Protein AF-A0A812UK65-F1 (afdb_monomer)

Nearest PDB structures (foldseek):
  3tka-assembly1_A-2  TM=6.712E-01  e=4.725E-10  Escherichia coli K-12
  1wg8-assembly2_B  TM=6.756E-01  e=3.294E-09  Thermus thermophilus
  1n2x-assembly1_A  TM=6.432E-01  e=4.757E-08  Thermotoga maritima
  8qrl-assembly1_8  TM=6.376E-01  e=5.371E-08  Homo sapiens
  6sgb-assembly1_FF  TM=6.045E-01  e=8.270E-06  Trypanosoma brucei brucei

Structure (mmCIF, N/CA/C/O backbone):
data_AF-A0A812UK65-F1
#
_entry.id   AF-A0A812UK65-F1
#
loop_
_atom_site.group_PDB
_atom_site.id
_atom_site.type_symbol
_atom_site.label_atom_id
_atom_site.label_alt_id
_atom_site.label_comp_id
_atom_site.label_asym_id
_atom_site.label_entity_id
_atom_site.label_seq_id
_atom_site.pdbx_PDB_ins_code
_atom_site.Cartn_x
_atom_site.Cartn_y
_atom_site.Cartn_z
_atom_site.occupancy
_atom_site.B_iso_or_equiv
_atom_site.auth_seq_id
_atom_site.auth_comp_id
_atom_site.auth_asym_id
_atom_site.auth_atom_id
_atom_site.pdbx_PDB_model_num
ATOM 1 N N . MET A 1 1 ? -9.633 -8.438 -0.897 1.00 30.06 1 MET A N 1
ATOM 2 C CA . MET A 1 1 ? -10.102 -9.292 -2.009 1.00 30.06 1 MET A CA 1
ATOM 3 C C . MET A 1 1 ? -9.416 -8.839 -3.289 1.00 30.06 1 MET A C 1
ATOM 5 O O . MET A 1 1 ? -9.209 -7.635 -3.353 1.00 30.06 1 MET A O 1
ATOM 9 N N . LEU A 1 2 ? -9.026 -9.716 -4.243 1.00 34.06 2 LEU A N 1
ATOM 10 C CA . LEU A 1 2 ? -8.346 -9.249 -5.462 1.00 34.06 2 LEU A CA 1
ATOM 11 C C . LEU A 1 2 ? -8.874 -9.659 -6.841 1.00 34.06 2 LEU A C 1
ATOM 13 O O . LEU A 1 2 ? -9.734 -10.506 -6.981 1.00 34.06 2 LEU A O 1
ATOM 17 N N . ALA A 1 3 ? -8.448 -8.935 -7.867 1.00 27.70 3 ALA A N 1
ATOM 18 C CA . ALA A 1 3 ? -8.843 -9.041 -9.273 1.00 27.70 3 ALA A CA 1
ATOM 19 C C . ALA A 1 3 ? -7.680 -8.554 -10.164 1.00 27.70 3 ALA A C 1
ATOM 21 O O . ALA A 1 3 ? -6.783 -7.940 -9.623 1.00 27.70 3 ALA A O 1
ATOM 22 N N . ARG A 1 4 ? -7.599 -8.877 -11.460 1.00 34.94 4 ARG A N 1
ATOM 23 C CA . ARG A 1 4 ? -6.575 -8.516 -12.465 1.00 34.94 4 ARG A CA 1
ATOM 24 C C . ARG A 1 4 ? -7.358 -7.835 -13.669 1.00 34.94 4 ARG A C 1
ATOM 26 O O . ARG A 1 4 ? -8.518 -8.197 -13.780 1.00 34.94 4 ARG A O 1
ATOM 33 N N . VAL A 1 5 ? -6.859 -6.790 -14.412 1.00 30.42 5 VAL A N 1
ATOM 34 C CA . VAL A 1 5 ? -7.228 -5.956 -15.633 1.00 30.42 5 VAL A CA 1
ATOM 35 C C . VAL A 1 5 ? -6.196 -4.963 -16.282 1.00 30.42 5 VAL A C 1
ATOM 37 O O . VAL A 1 5 ? -6.124 -3.776 -15.988 1.00 30.42 5 VAL A O 1
ATOM 40 N N . LEU A 1 6 ? -5.477 -5.385 -17.320 1.00 36.38 6 LEU A N 1
ATOM 41 C CA . LEU A 1 6 ? -4.486 -4.604 -18.101 1.00 36.38 6 LEU A CA 1
ATOM 42 C C . LEU A 1 6 ? -4.989 -3.413 -18.948 1.00 36.38 6 LEU A C 1
ATOM 44 O O . LEU A 1 6 ? -5.933 -3.569 -19.702 1.00 36.38 6 LEU A O 1
ATOM 48 N N . ILE A 1 7 ? -4.250 -2.301 -19.015 1.00 31.84 7 ILE A N 1
ATOM 49 C CA . ILE A 1 7 ? -4.540 -1.159 -19.918 1.00 31.84 7 ILE A CA 1
ATOM 50 C C . ILE A 1 7 ? -3.524 -1.119 -21.082 1.00 31.84 7 ILE A C 1
ATOM 52 O O . ILE A 1 7 ? -2.361 -1.462 -20.851 1.00 31.84 7 ILE A O 1
ATOM 56 N N . PRO A 1 8 ? -3.912 -0.729 -22.317 1.00 31.66 8 PRO A N 1
ATOM 57 C CA . PRO A 1 8 ? -3.014 -0.711 -23.473 1.00 31.66 8 PRO A CA 1
ATOM 58 C C . PRO A 1 8 ? -1.996 0.434 -23.406 1.00 31.66 8 PRO A C 1
ATOM 60 O O . PRO A 1 8 ? -2.326 1.539 -22.983 1.00 31.66 8 PRO A O 1
ATOM 63 N N . ALA A 1 9 ? -0.788 0.194 -23.919 1.00 31.88 9 ALA A N 1
ATOM 64 C CA . ALA A 1 9 ? 0.046 1.255 -24.471 1.00 31.88 9 ALA A CA 1
ATOM 65 C C . ALA A 1 9 ? -0.297 1.366 -25.962 1.00 31.88 9 ALA A C 1
ATOM 67 O O . ALA A 1 9 ? -0.008 0.455 -26.737 1.00 31.88 9 ALA A O 1
ATOM 68 N N . GLU A 1 10 ? -0.974 2.441 -26.361 1.00 34.16 10 GLU A N 1
ATOM 69 C CA . GLU A 1 10 ? -1.121 2.757 -27.778 1.00 34.16 10 GLU A CA 1
ATOM 70 C C . GLU A 1 10 ? 0.191 3.351 -28.305 1.00 34.16 10 GLU A C 1
ATOM 72 O O . GLU A 1 10 ? 0.796 4.229 -27.691 1.00 34.16 10 GLU A O 1
ATOM 77 N N . SER A 1 11 ? 0.583 2.859 -29.480 1.00 31.50 11 SER A N 1
ATOM 78 C CA . SER A 1 11 ? 1.799 3.133 -30.251 1.00 31.50 11 SER A CA 1
ATOM 79 C C . SER A 1 11 ? 3.044 2.315 -29.870 1.00 31.50 11 SER A C 1
ATOM 81 O O . SER A 1 11 ? 3.512 2.288 -28.738 1.00 31.50 11 SER A O 1
ATOM 83 N N . SER A 1 12 ? 3.624 1.704 -30.904 1.00 31.42 12 SER A N 1
ATOM 84 C CA . SER A 1 12 ? 4.853 0.904 -30.949 1.00 31.42 12 SER A CA 1
ATOM 85 C C . SER A 1 12 ? 4.703 -0.612 -30.752 1.00 31.42 12 SER A C 1
ATOM 87 O O . SER A 1 12 ? 3.858 -1.131 -30.036 1.00 31.42 12 SER A O 1
ATOM 89 N N . SER A 1 13 ? 5.538 -1.313 -31.509 1.00 32.59 13 SER A N 1
ATOM 90 C CA . SER A 1 13 ? 5.598 -2.721 -31.921 1.00 32.59 13 SER A CA 1
ATOM 91 C C . SER A 1 13 ? 5.747 -3.791 -30.822 1.00 32.59 13 SER A C 1
ATOM 93 O O . SER A 1 13 ? 6.372 -4.825 -31.057 1.00 32.59 13 SER A O 1
ATOM 95 N N . TRP A 1 14 ? 5.210 -3.567 -29.626 1.00 34.50 14 TRP A N 1
ATOM 96 C CA . TRP A 1 14 ? 5.459 -4.387 -28.439 1.00 34.50 14 TRP A CA 1
ATOM 97 C C . TRP A 1 14 ? 4.202 -5.197 -28.067 1.00 34.50 14 TRP A C 1
ATOM 99 O O . TRP A 1 14 ? 3.086 -4.686 -28.067 1.00 34.50 14 TRP A O 1
ATOM 109 N N . GLY A 1 15 ? 4.376 -6.509 -27.867 1.00 37.50 15 GLY A N 1
ATOM 110 C CA . GLY A 1 15 ? 3.310 -7.522 -27.862 1.00 37.50 15 GLY A CA 1
ATOM 111 C C . GLY A 1 15 ? 2.288 -7.466 -26.704 1.00 37.50 15 GLY A C 1
ATOM 112 O O . GLY A 1 15 ? 2.379 -6.635 -25.808 1.00 37.50 15 GLY A O 1
ATOM 113 N N . PRO A 1 16 ? 1.294 -8.383 -26.693 1.00 37.94 16 PRO A N 1
ATOM 114 C CA . PRO A 1 16 ? 0.119 -8.303 -25.821 1.00 37.94 16 PRO A CA 1
ATOM 115 C C . PRO A 1 16 ? 0.460 -8.468 -24.336 1.00 37.94 16 PRO A C 1
ATOM 117 O O . PRO A 1 16 ? 1.075 -9.461 -23.946 1.00 37.94 16 PRO A O 1
ATOM 120 N N . CYS A 1 17 ? 0.002 -7.508 -23.534 1.00 40.22 17 CYS A N 1
ATOM 121 C CA . CYS A 1 17 ? 0.015 -7.462 -22.070 1.00 40.22 17 CYS A CA 1
ATOM 122 C C . CYS A 1 17 ? -0.762 -8.656 -21.447 1.00 40.22 17 CYS A C 1
ATOM 124 O O . CYS A 1 17 ? -1.731 -9.116 -22.054 1.00 40.22 17 CYS A O 1
ATOM 126 N N . ARG A 1 18 ? -0.361 -9.182 -20.266 1.00 43.31 18 ARG A N 1
ATOM 127 C CA . ARG A 1 18 ? -0.920 -10.444 -19.697 1.00 43.31 18 ARG A CA 1
ATOM 128 C C . ARG A 1 18 ? -1.447 -10.451 -18.232 1.00 43.31 18 ARG A C 1
ATOM 130 O O . ARG A 1 18 ? -2.176 -11.385 -17.922 1.00 43.31 18 ARG A O 1
ATOM 137 N N . TYR A 1 19 ? -1.184 -9.472 -17.336 1.00 42.25 19 TYR A N 1
ATOM 138 C CA . TYR A 1 19 ? -1.593 -9.587 -15.907 1.00 42.25 19 TYR A CA 1
ATOM 139 C C . TYR A 1 19 ? -1.973 -8.277 -15.155 1.00 42.25 19 TYR A C 1
ATOM 141 O O . TYR A 1 19 ? -1.749 -7.166 -15.603 1.00 42.25 19 TYR A O 1
ATOM 149 N N . LEU A 1 20 ? -2.585 -8.396 -13.969 1.00 41.72 20 LEU A N 1
ATOM 150 C CA . LEU A 1 20 ? -2.926 -7.319 -12.996 1.00 41.72 20 LEU A CA 1
ATOM 151 C C . LEU A 1 20 ? -3.107 -7.904 -11.582 1.00 41.72 20 LEU A C 1
ATOM 153 O O . LEU A 1 20 ? -2.928 -9.092 -11.361 1.00 41.72 20 LEU A O 1
ATOM 157 N N . GLY A 1 21 ? -3.457 -7.082 -10.615 1.00 39.94 21 GLY A N 1
ATOM 158 C CA . GLY A 1 21 ? -3.766 -7.365 -9.224 1.00 39.94 21 GLY A CA 1
ATOM 159 C C . GLY A 1 21 ? -4.570 -6.182 -8.650 1.00 39.94 21 GLY A C 1
ATOM 160 O O . GLY A 1 21 ? -4.489 -5.044 -9.096 1.00 39.94 21 GLY A O 1
ATOM 161 N N . TYR A 1 22 ? -5.461 -6.424 -7.706 1.00 39.53 22 TYR A N 1
ATOM 162 C CA . TYR A 1 22 ? -6.426 -5.407 -7.278 1.00 39.53 22 TYR A CA 1
ATOM 163 C C . TYR A 1 22 ? -6.785 -5.670 -5.835 1.00 39.53 22 TYR A C 1
ATOM 165 O O . TYR A 1 22 ? -7.580 -6.528 -5.582 1.00 39.53 22 TYR A O 1
ATOM 173 N N . GLY A 1 23 ? -6.219 -5.030 -4.840 1.00 39.62 23 GLY A N 1
ATOM 174 C CA . GLY A 1 23 ? -6.644 -5.150 -3.448 1.00 39.62 23 GLY A CA 1
ATOM 175 C C . GLY A 1 23 ? -7.800 -4.210 -3.217 1.00 39.62 23 GLY A C 1
ATOM 176 O O . GLY A 1 23 ? -7.566 -3.031 -3.052 1.00 39.62 23 GLY A O 1
ATOM 177 N N . GLY A 1 24 ? -9.038 -4.693 -3.231 1.00 47.34 24 GLY A N 1
ATOM 178 C CA . GLY A 1 24 ? -10.202 -3.854 -2.951 1.00 47.34 24 GLY A CA 1
ATOM 179 C C . GLY A 1 24 ? -11.491 -4.654 -2.798 1.00 47.34 24 GLY A C 1
ATOM 180 O O . GLY A 1 24 ? -11.456 -5.864 -2.569 1.00 47.34 24 GLY A O 1
ATOM 181 N N . SER A 1 25 ? -12.643 -3.982 -2.889 1.00 52.38 25 SER A N 1
ATOM 182 C CA . SER A 1 25 ? -13.961 -4.619 -2.756 1.00 52.38 25 SER A CA 1
ATOM 183 C C . SER A 1 25 ? -14.406 -5.319 -4.058 1.00 52.38 25 SER A C 1
ATOM 185 O O . SER A 1 25 ? -14.011 -4.890 -5.146 1.00 52.38 25 SER A O 1
ATOM 187 N N . PRO A 1 26 ? -15.267 -6.356 -3.989 1.00 55.03 26 PRO A N 1
ATOM 188 C CA . PRO A 1 26 ? -15.684 -7.152 -5.155 1.00 55.03 26 PRO A CA 1
ATOM 189 C C . PRO A 1 26 ? -16.314 -6.330 -6.270 1.00 55.03 26 PRO A C 1
ATOM 191 O O . PRO A 1 26 ? -16.022 -6.519 -7.447 1.00 55.03 26 PRO A O 1
ATOM 194 N N . GLY A 1 27 ? -17.207 -5.414 -5.890 1.00 56.88 27 GLY A N 1
ATOM 195 C CA . GLY A 1 27 ? -17.940 -4.588 -6.844 1.00 56.88 27 GLY A CA 1
ATOM 196 C C . GLY A 1 27 ? -17.011 -3.650 -7.605 1.00 56.88 27 GLY A C 1
ATOM 197 O O . GLY A 1 27 ? -17.201 -3.433 -8.797 1.00 56.88 27 GLY A O 1
ATOM 198 N N . ARG A 1 28 ? -15.961 -3.152 -6.941 1.00 58.34 28 ARG A N 1
ATOM 199 C CA . ARG A 1 28 ? -14.944 -2.316 -7.583 1.00 58.34 28 ARG A CA 1
ATOM 200 C C . ARG A 1 28 ? -14.023 -3.144 -8.473 1.00 58.34 28 ARG A C 1
ATOM 202 O O . ARG A 1 28 ? -13.820 -2.758 -9.616 1.00 58.34 28 ARG A O 1
ATOM 209 N N . ALA A 1 29 ? -13.561 -4.302 -8.000 1.00 57.91 29 ALA A N 1
ATOM 210 C CA . ALA A 1 29 ? -12.839 -5.284 -8.812 1.00 57.91 29 ALA A CA 1
ATOM 211 C C . ALA A 1 29 ? -13.577 -5.592 -10.124 1.00 57.91 29 ALA A C 1
ATOM 213 O O . ALA A 1 29 ? -12.992 -5.517 -11.200 1.00 57.91 29 ALA A O 1
ATOM 214 N N . LEU A 1 30 ? -14.875 -5.891 -10.031 1.00 60.28 30 LEU A N 1
ATOM 215 C CA . LEU A 1 30 ? -15.737 -6.198 -11.169 1.00 60.28 30 LEU A CA 1
ATOM 216 C C . LEU A 1 30 ? -15.928 -4.993 -12.102 1.00 60.28 30 LEU A C 1
ATOM 218 O O . LEU A 1 30 ? -15.894 -5.152 -13.319 1.00 60.28 30 LEU A O 1
ATOM 222 N N . ALA A 1 31 ? -16.128 -3.793 -11.553 1.00 61.59 31 ALA A N 1
ATOM 223 C CA . ALA A 1 31 ? -16.292 -2.578 -12.348 1.00 61.59 31 ALA A CA 1
ATOM 224 C C . ALA A 1 31 ? -15.020 -2.248 -13.141 1.00 61.59 31 ALA A C 1
ATOM 226 O O . ALA A 1 31 ? -15.094 -2.021 -14.347 1.00 61.59 31 ALA A O 1
ATOM 227 N N . VAL A 1 32 ? -13.853 -2.301 -12.490 1.00 59.62 32 VAL A N 1
ATOM 228 C CA . VAL A 1 32 ? -12.559 -2.110 -13.160 1.00 59.62 32 VAL A CA 1
ATOM 229 C C . VAL A 1 32 ? -12.345 -3.217 -14.196 1.00 59.62 32 VAL A C 1
ATOM 231 O O . VAL A 1 32 ? -11.938 -2.917 -15.317 1.00 59.62 32 VAL A O 1
ATOM 234 N N . ALA A 1 33 ? -12.698 -4.472 -13.871 1.00 60.78 33 ALA A N 1
ATOM 235 C CA . ALA A 1 33 ? -12.605 -5.605 -14.795 1.00 60.78 33 ALA A CA 1
ATOM 236 C C . ALA A 1 33 ? -13.380 -5.369 -16.094 1.00 60.78 33 ALA A C 1
ATOM 238 O O . ALA A 1 33 ? -12.840 -5.528 -17.184 1.00 60.78 33 ALA A O 1
ATOM 239 N N . LYS A 1 34 ? -14.626 -4.911 -15.983 1.00 63.41 34 LYS A N 1
ATOM 240 C CA . LYS A 1 34 ? -15.473 -4.606 -17.140 1.00 63.41 34 LYS A CA 1
ATOM 241 C C . LYS A 1 34 ? -14.928 -3.459 -17.986 1.00 63.41 34 LYS A C 1
ATOM 243 O O . LYS A 1 34 ? -14.859 -3.590 -19.203 1.00 63.41 34 LYS A O 1
ATOM 248 N N . VAL A 1 35 ? -14.529 -2.353 -17.355 1.00 62.34 35 VAL A N 1
ATOM 249 C CA . VAL A 1 35 ? -14.015 -1.169 -18.072 1.00 62.34 35 VAL A CA 1
ATOM 250 C C . VAL A 1 35 ? -12.773 -1.517 -18.877 1.00 62.34 35 VAL A C 1
ATOM 252 O O . VAL A 1 35 ? -12.589 -1.038 -19.992 1.00 62.34 35 VAL A O 1
ATOM 255 N N . VAL A 1 36 ? -11.913 -2.351 -18.312 1.00 59.06 36 VAL A N 1
ATOM 256 C CA . VAL A 1 36 ? -10.657 -2.677 -18.959 1.00 59.06 36 VAL A CA 1
ATOM 257 C C . VAL A 1 36 ? -10.804 -3.807 -19.987 1.00 59.06 36 VAL A C 1
ATOM 259 O O . VAL A 1 36 ? -10.186 -3.709 -21.043 1.00 59.06 36 VAL A O 1
ATOM 262 N N . LEU A 1 37 ? -11.658 -4.816 -19.767 1.00 59.38 37 LEU A N 1
ATOM 263 C CA . LEU A 1 37 ? -11.994 -5.806 -20.807 1.00 59.38 37 LEU A CA 1
ATOM 264 C C . LEU A 1 37 ? -12.462 -5.142 -22.105 1.00 59.38 37 LEU A C 1
ATOM 266 O O . LEU A 1 37 ? -12.013 -5.520 -23.181 1.00 59.38 37 LEU A O 1
ATOM 270 N N . GLN A 1 38 ? -13.271 -4.084 -22.002 1.00 63.84 38 GLN A N 1
ATOM 271 C CA . GLN A 1 38 ? -13.743 -3.310 -23.158 1.00 63.84 38 GLN A CA 1
ATOM 272 C C . GLN A 1 38 ? -12.622 -2.641 -23.965 1.00 63.84 38 GLN A C 1
ATOM 274 O O . GLN A 1 38 ? -12.832 -2.282 -25.122 1.00 63.84 38 GLN A O 1
ATOM 279 N N . ARG A 1 39 ? -11.452 -2.431 -23.357 1.00 58.03 39 ARG A N 1
ATOM 280 C CA . ARG A 1 39 ? -10.307 -1.735 -23.961 1.00 58.03 39 ARG A CA 1
ATOM 281 C C . ARG A 1 39 ? -9.151 -2.674 -24.291 1.00 58.03 39 ARG A C 1
ATOM 283 O O . ARG A 1 39 ? -8.166 -2.240 -24.883 1.00 58.03 39 ARG A O 1
ATOM 290 N N . LEU A 1 40 ? -9.248 -3.945 -23.908 1.00 52.69 40 LEU A N 1
ATOM 291 C CA . LEU A 1 40 ? -8.210 -4.931 -24.158 1.00 52.69 40 LEU A CA 1
ATOM 292 C C . LEU A 1 40 ? -8.258 -5.404 -25.619 1.00 52.69 40 LEU A C 1
ATOM 294 O O . LEU A 1 40 ? -9.333 -5.724 -26.132 1.00 52.69 40 LEU A O 1
ATOM 298 N N . PRO A 1 41 ? -7.104 -5.526 -26.305 1.00 56.66 41 PRO A N 1
ATOM 299 C CA . PRO A 1 41 ? -7.049 -6.230 -27.579 1.00 56.66 41 PRO A CA 1
ATOM 300 C C . PRO A 1 41 ? -7.611 -7.644 -27.411 1.00 56.66 41 PRO A C 1
ATOM 302 O O . PRO A 1 41 ? -7.347 -8.285 -26.397 1.00 56.66 41 PRO A O 1
ATOM 305 N N . LYS A 1 42 ? -8.316 -8.179 -28.414 1.00 59.66 42 LYS A N 1
ATOM 306 C CA . LYS A 1 42 ? -8.958 -9.513 -28.342 1.00 59.66 42 LYS A CA 1
ATOM 307 C C . LYS A 1 42 ? -8.005 -10.666 -27.980 1.00 59.66 42 LYS A C 1
ATOM 309 O O . LYS A 1 42 ? -8.442 -11.691 -27.475 1.00 59.66 42 LYS A O 1
ATOM 314 N N . ALA A 1 43 ? -6.710 -10.507 -28.256 1.00 52.78 43 ALA A N 1
ATOM 315 C CA . ALA A 1 43 ? -5.669 -11.487 -27.939 1.00 52.78 43 ALA A CA 1
ATOM 316 C C . ALA A 1 43 ? -5.094 -11.348 -26.516 1.00 52.78 43 ALA A C 1
ATOM 318 O O . ALA A 1 43 ? -4.282 -12.173 -26.097 1.00 52.78 43 ALA A O 1
ATOM 319 N N . ALA A 1 44 ? -5.460 -10.293 -25.788 1.00 53.44 44 ALA A N 1
ATOM 320 C CA . ALA A 1 44 ? -5.007 -10.076 -24.428 1.00 53.44 44 ALA A CA 1
ATOM 321 C C . ALA A 1 44 ? -5.829 -10.922 -23.455 1.00 53.44 44 ALA A C 1
ATOM 323 O O . ALA A 1 44 ? -7.045 -11.075 -23.605 1.00 53.44 44 ALA A O 1
ATOM 324 N N . LEU A 1 45 ? -5.130 -11.458 -22.459 1.00 51.84 45 LEU A N 1
ATOM 325 C CA . LEU A 1 45 ? -5.729 -12.190 -21.361 1.00 51.84 45 LEU A CA 1
ATOM 326 C C . LEU A 1 45 ? -5.716 -11.329 -20.119 1.00 51.84 45 LEU A C 1
ATOM 328 O O . LEU A 1 45 ? -4.745 -10.661 -19.771 1.00 51.84 45 LEU A O 1
ATOM 332 N N . LEU A 1 46 ? -6.841 -11.411 -19.457 1.00 56.50 46 LEU A N 1
ATOM 333 C CA . LEU A 1 46 ? -7.128 -10.865 -18.182 1.00 56.50 46 LEU A CA 1
ATOM 334 C C . LEU A 1 46 ? -7.186 -11.996 -17.170 1.00 56.50 46 LEU A C 1
ATOM 336 O O . LEU A 1 46 ? -7.832 -12.994 -17.426 1.00 56.50 46 LEU A O 1
ATOM 340 N N . GLU A 1 47 ? -6.611 -11.850 -15.989 1.00 54.28 47 GLU A N 1
ATOM 341 C CA . GLU A 1 47 ? -6.855 -12.803 -14.902 1.00 54.28 47 GLU A CA 1
ATOM 342 C C . GLU A 1 47 ? -7.512 -12.082 -13.703 1.00 54.28 47 GLU A C 1
ATOM 344 O O . GLU A 1 47 ? -7.664 -10.886 -13.780 1.00 54.28 47 GLU A O 1
ATOM 349 N N . VAL A 1 48 ? -8.021 -12.690 -12.628 1.00 54.97 48 VAL A N 1
ATOM 350 C CA . VAL A 1 48 ? -8.629 -11.972 -11.476 1.00 54.97 48 VAL A CA 1
ATOM 351 C C . VAL A 1 48 ? -8.430 -12.766 -10.180 1.00 54.97 48 VAL A C 1
ATOM 353 O O . VAL A 1 48 ? -8.998 -13.833 -10.016 1.00 54.97 48 VAL A O 1
ATOM 356 N N . HIS A 1 49 ? -7.654 -12.249 -9.215 1.00 53.88 49 HIS A N 1
ATOM 357 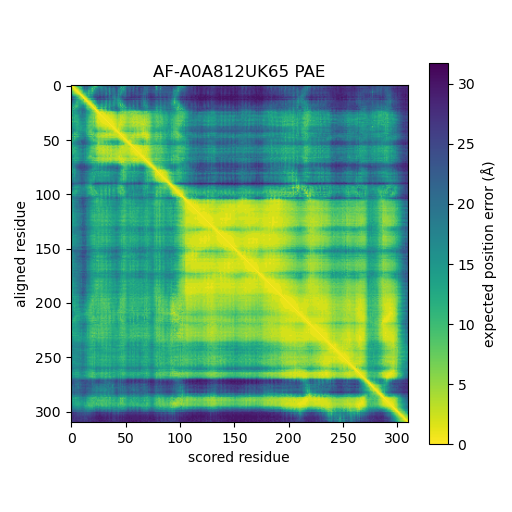C CA . HIS A 1 49 ? -7.239 -12.983 -7.996 1.00 53.88 49 HIS A CA 1
ATOM 358 C C . HIS A 1 49 ? -8.133 -12.780 -6.759 1.00 53.88 49 HIS A C 1
ATOM 360 O O . HIS A 1 49 ? -7.738 -12.100 -5.816 1.00 53.88 49 HIS A O 1
ATOM 366 N N . CYS A 1 50 ? -9.340 -13.349 -6.707 1.00 52.44 50 CYS A N 1
ATOM 367 C CA . CYS A 1 50 ? -10.290 -13.078 -5.606 1.00 52.44 50 CYS A CA 1
ATOM 368 C C . CYS A 1 50 ? -10.310 -14.155 -4.499 1.00 52.44 50 CYS A C 1
ATOM 370 O O . CYS A 1 50 ? -10.082 -15.329 -4.783 1.00 52.44 50 CYS A O 1
ATOM 372 N N . PRO A 1 51 ? -10.615 -13.807 -3.226 1.00 51.25 51 PRO A N 1
ATOM 373 C CA . PRO A 1 51 ? -10.852 -14.791 -2.177 1.00 51.25 51 PRO A CA 1
ATOM 374 C C . PRO A 1 51 ? -12.063 -15.666 -2.504 1.00 51.25 51 PRO A C 1
ATOM 376 O O . PRO A 1 51 ? -13.088 -15.178 -2.981 1.00 51.25 51 PRO A O 1
ATOM 379 N N . ALA A 1 52 ? -11.969 -16.946 -2.142 1.00 52.44 52 ALA A N 1
ATOM 380 C CA . ALA A 1 52 ? -12.945 -17.979 -2.482 1.00 52.44 52 ALA A CA 1
ATOM 381 C C . ALA A 1 52 ? -14.406 -17.639 -2.157 1.00 52.44 52 ALA A C 1
ATOM 383 O O . ALA A 1 52 ? -15.310 -17.908 -2.944 1.00 52.44 52 ALA A O 1
ATOM 384 N N . ARG A 1 53 ? -14.636 -17.010 -1.000 1.00 52.28 53 ARG A N 1
ATOM 385 C CA . ARG A 1 53 ? -15.980 -16.723 -0.475 1.00 52.28 53 ARG A CA 1
ATOM 386 C C . ARG A 1 53 ? -16.740 -15.655 -1.266 1.00 52.28 53 ARG A C 1
ATOM 388 O O . ARG A 1 53 ? -17.941 -15.512 -1.078 1.00 52.28 53 ARG A O 1
ATOM 395 N N . GLU A 1 54 ? -16.054 -14.917 -2.132 1.00 56.03 54 GLU A N 1
ATOM 396 C CA . GLU A 1 54 ? -16.578 -13.707 -2.774 1.00 56.03 54 GLU A CA 1
ATOM 397 C C . GLU A 1 54 ? -16.450 -13.773 -4.314 1.00 56.03 54 GLU A C 1
ATOM 399 O O . GLU A 1 54 ? -16.721 -12.802 -5.017 1.00 56.03 54 GLU A O 1
ATOM 404 N N . ALA A 1 55 ? -16.069 -14.939 -4.855 1.00 61.75 55 ALA A N 1
ATOM 405 C CA . ALA A 1 55 ? -15.753 -15.154 -6.268 1.00 61.75 55 ALA A CA 1
ATOM 406 C C . ALA A 1 55 ? -16.972 -15.281 -7.198 1.00 61.75 55 ALA A C 1
ATOM 408 O O . ALA A 1 55 ? -16.806 -15.219 -8.410 1.00 61.75 55 ALA A O 1
ATOM 409 N N . SER A 1 56 ? -18.192 -15.444 -6.681 1.00 71.50 56 SER A N 1
ATOM 410 C CA . SER A 1 56 ? -19.362 -15.828 -7.491 1.00 71.50 56 SER A CA 1
ATOM 411 C C . SER A 1 56 ? -19.726 -14.817 -8.586 1.00 71.50 56 SER A C 1
ATOM 413 O O . SER A 1 56 ? -20.053 -15.210 -9.702 1.00 71.50 56 SER A O 1
ATOM 415 N N . ALA A 1 57 ? -19.628 -13.513 -8.309 1.00 69.44 57 ALA A N 1
ATOM 416 C CA . ALA A 1 57 ? -19.881 -12.470 -9.307 1.00 69.44 57 ALA A CA 1
ATOM 417 C C . ALA A 1 57 ? -18.780 -12.404 -10.382 1.00 69.44 57 ALA A C 1
ATOM 419 O O . ALA A 1 57 ? -19.068 -12.179 -11.555 1.00 69.44 57 ALA A O 1
ATOM 420 N N . LEU A 1 58 ? -17.525 -12.638 -9.987 1.00 66.69 58 LEU A N 1
ATOM 421 C CA . LEU A 1 58 ? -16.378 -12.670 -10.896 1.00 66.69 58 LEU A CA 1
ATOM 422 C C . LEU A 1 58 ? -16.340 -13.960 -11.722 1.00 66.69 58 LEU A C 1
ATOM 424 O O . LEU A 1 58 ? -15.936 -13.919 -12.875 1.00 66.69 58 LEU A O 1
ATOM 428 N N . GLN A 1 59 ? -16.811 -15.080 -11.171 1.00 75.19 59 GLN A N 1
ATOM 429 C CA . GLN A 1 59 ? -16.969 -16.353 -11.877 1.00 75.19 59 GLN A CA 1
ATOM 430 C C . GLN A 1 59 ? -18.020 -16.257 -12.981 1.00 75.19 59 GLN A C 1
ATOM 432 O O . GLN A 1 59 ? -17.784 -16.765 -14.072 1.00 75.19 59 GLN A O 1
ATOM 437 N N . ARG A 1 60 ? -19.141 -15.561 -12.734 1.00 80.38 60 ARG A N 1
ATOM 438 C CA . ARG A 1 60 ? -20.128 -15.274 -13.788 1.00 80.38 60 ARG A CA 1
ATOM 439 C C . ARG A 1 60 ? -19.513 -14.441 -14.907 1.00 80.38 60 ARG A C 1
ATOM 441 O O . ARG A 1 60 ? -19.592 -14.840 -16.061 1.00 80.38 60 ARG A O 1
ATOM 448 N N . LEU A 1 61 ? -18.815 -13.355 -14.565 1.00 72.06 61 LEU A N 1
ATOM 449 C CA . LEU A 1 61 ? -18.137 -12.547 -15.580 1.00 72.06 61 LEU A CA 1
ATOM 450 C C . LEU A 1 61 ? -17.086 -13.366 -16.348 1.00 72.06 61 LEU A C 1
ATOM 452 O O . LEU A 1 61 ? -17.019 -13.265 -17.561 1.00 72.06 61 LEU A O 1
ATOM 456 N N . ALA A 1 62 ? -16.308 -14.216 -15.673 1.00 73.06 62 ALA A N 1
ATOM 457 C CA . ALA A 1 62 ? -15.309 -15.077 -16.315 1.00 73.06 62 ALA A CA 1
ATOM 458 C C . ALA A 1 62 ? -15.928 -16.131 -17.248 1.00 73.06 62 ALA A C 1
ATOM 460 O O . ALA A 1 62 ? -15.285 -16.561 -18.198 1.00 73.06 62 ALA A O 1
ATOM 461 N N . SER A 1 63 ? -17.173 -16.550 -16.995 1.00 79.81 63 SER A N 1
ATOM 462 C CA . SER A 1 63 ? -17.906 -17.433 -17.911 1.00 79.81 63 SER A CA 1
ATOM 463 C C . SER A 1 63 ? -18.459 -16.707 -19.142 1.00 79.81 63 SER A C 1
ATOM 465 O O . SER A 1 63 ? -18.650 -17.335 -20.179 1.00 79.81 63 SER A O 1
ATOM 467 N N . GLU A 1 64 ? -18.699 -15.399 -19.030 1.00 82.75 64 GLU A N 1
ATOM 468 C CA . GLU A 1 64 ? -19.196 -14.541 -20.113 1.00 82.75 64 GLU A CA 1
ATOM 469 C C . GLU A 1 64 ? -18.048 -13.969 -20.964 1.00 82.75 64 GLU A C 1
ATOM 471 O O . GLU A 1 64 ? -18.219 -13.719 -22.154 1.00 82.75 64 GLU A O 1
ATOM 476 N N . GLU A 1 65 ? -16.866 -13.802 -20.368 1.00 78.19 65 GLU A N 1
ATOM 477 C CA . GLU A 1 65 ? -15.720 -13.116 -20.958 1.00 78.19 65 GLU A CA 1
ATOM 478 C C . GLU A 1 65 ? -14.534 -14.085 -21.100 1.00 78.19 65 GLU A C 1
ATOM 480 O O . GLU A 1 65 ? -13.803 -14.304 -20.133 1.00 78.19 65 GLU A O 1
ATOM 485 N N . PRO A 1 66 ? -14.265 -14.648 -22.295 1.00 71.44 66 PRO A N 1
ATOM 486 C CA . PRO A 1 66 ? -13.204 -15.647 -22.490 1.00 71.44 66 PRO A CA 1
ATOM 487 C C . PRO A 1 66 ? -11.800 -15.080 -22.257 1.00 71.44 66 PRO A C 1
ATOM 489 O O . PRO A 1 66 ? -10.833 -15.819 -22.061 1.00 71.44 66 PRO A O 1
ATOM 492 N N . GLN A 1 67 ? -11.686 -13.753 -22.286 1.00 62.97 67 GLN A N 1
ATOM 493 C CA . GLN A 1 67 ? -10.459 -13.049 -21.969 1.00 62.97 67 GLN A CA 1
ATOM 494 C C . GLN A 1 67 ? -10.189 -13.036 -20.463 1.00 62.97 67 GLN A C 1
ATOM 496 O O . GLN A 1 67 ? -9.041 -12.851 -20.099 1.00 62.97 67 GLN A O 1
ATOM 501 N N . LEU A 1 68 ? -11.183 -13.264 -19.595 1.00 64.94 68 LEU A N 1
ATOM 502 C CA . LEU A 1 68 ? -11.070 -13.230 -18.137 1.00 64.94 68 LEU A CA 1
ATOM 503 C C . LEU A 1 68 ? -10.833 -14.628 -17.534 1.00 64.94 68 LEU A C 1
ATOM 505 O O . LEU A 1 68 ? -11.647 -15.535 -17.647 1.00 64.94 68 LEU A O 1
ATOM 509 N N . ARG A 1 69 ? -9.731 -14.784 -16.801 1.00 66.12 69 ARG A N 1
ATOM 510 C CA . ARG A 1 69 ? -9.332 -15.985 -16.060 1.00 66.12 69 ARG A CA 1
ATOM 511 C C . ARG A 1 69 ? -9.411 -15.760 -14.557 1.00 66.12 69 ARG A C 1
ATOM 513 O O . ARG A 1 69 ? -9.169 -14.666 -14.067 1.00 66.12 69 ARG A O 1
ATOM 520 N N . LEU A 1 70 ? -9.691 -16.811 -13.798 1.00 62.47 70 LEU A N 1
ATOM 521 C CA . LEU A 1 70 ? -9.578 -16.811 -12.338 1.00 62.47 70 LEU A CA 1
ATOM 522 C C . LEU A 1 70 ? -8.571 -17.898 -11.949 1.00 62.47 70 LEU A C 1
ATOM 524 O O . LEU A 1 70 ? -8.691 -19.009 -12.466 1.00 62.47 70 LEU A O 1
ATOM 528 N N . PRO A 1 71 ? -7.590 -17.617 -11.076 1.00 57.47 71 PRO A N 1
ATOM 529 C CA . PRO A 1 71 ? -6.646 -18.629 -10.625 1.00 57.47 71 PRO A CA 1
ATOM 530 C C . PRO A 1 71 ? -7.369 -19.724 -9.823 1.00 57.47 71 PRO A C 1
ATOM 532 O O . PRO A 1 71 ? -8.406 -19.458 -9.196 1.00 57.47 71 PRO A O 1
ATOM 535 N N . PRO A 1 72 ? -6.814 -20.947 -9.783 1.00 54.66 72 PRO A N 1
ATOM 536 C CA . PRO A 1 72 ? -7.308 -21.994 -8.901 1.00 54.66 72 PRO A CA 1
ATOM 537 C C . PRO A 1 72 ? -7.246 -21.527 -7.438 1.00 54.66 72 PRO A C 1
ATOM 539 O O . PRO A 1 72 ? -6.245 -20.990 -6.965 1.00 54.66 72 PRO A O 1
ATOM 542 N N . GLN A 1 73 ? -8.350 -21.692 -6.708 1.00 54.78 73 GLN A N 1
ATOM 543 C CA . GLN A 1 73 ? -8.470 -21.179 -5.343 1.00 54.78 73 GLN A CA 1
ATOM 544 C C . GLN A 1 73 ? -7.691 -22.052 -4.349 1.00 54.78 73 GLN A C 1
ATOM 546 O O . GLN A 1 73 ? -8.146 -23.129 -3.964 1.00 54.78 73 GLN A O 1
ATOM 551 N N . GLY A 1 74 ? -6.541 -21.562 -3.883 1.00 51.22 74 GLY A N 1
ATOM 552 C CA . GLY A 1 74 ? -5.805 -22.138 -2.755 1.00 51.22 74 GLY A CA 1
ATOM 553 C C . GLY A 1 74 ? -6.387 -21.721 -1.397 1.00 51.22 74 GLY A C 1
ATOM 554 O O . GLY A 1 74 ? -6.857 -20.594 -1.214 1.00 51.22 74 GLY A O 1
ATOM 555 N N . ARG A 1 75 ? -6.358 -22.618 -0.401 1.00 41.91 75 ARG A N 1
ATOM 556 C CA . ARG A 1 75 ? -6.770 -22.288 0.975 1.00 41.91 75 ARG A CA 1
ATOM 557 C C . ARG A 1 75 ? -5.738 -21.361 1.630 1.00 41.91 75 ARG A C 1
ATOM 559 O O . ARG A 1 75 ? -4.657 -21.799 1.994 1.00 41.91 75 ARG A O 1
ATOM 566 N N . GLY A 1 76 ? -6.118 -20.108 1.872 1.00 43.41 76 GLY A N 1
ATOM 567 C CA . GLY A 1 76 ? -5.513 -19.272 2.919 1.00 43.41 76 GLY A CA 1
ATOM 568 C C . GLY A 1 76 ? -4.212 -18.531 2.587 1.00 43.41 76 GLY A C 1
ATOM 569 O O . GLY A 1 76 ? -3.666 -17.898 3.489 1.00 43.41 76 GLY A O 1
ATOM 570 N N . SER A 1 77 ? -3.725 -18.539 1.344 1.00 44.91 77 SER A N 1
ATOM 571 C CA . SER A 1 77 ? -2.577 -17.710 0.956 1.00 44.91 77 SER A CA 1
ATOM 572 C C . SER A 1 77 ? -2.981 -16.234 0.827 1.00 44.91 77 SER A C 1
ATOM 574 O O . SER A 1 77 ? -4.064 -15.884 0.351 1.00 44.91 77 SER A O 1
ATOM 576 N N . THR A 1 78 ? -2.123 -15.330 1.302 1.00 49.84 78 THR A N 1
ATOM 577 C CA . THR A 1 78 ? -2.263 -13.895 1.020 1.00 49.84 78 THR A CA 1
ATOM 578 C C . THR A 1 78 ? -1.985 -13.651 -0.466 1.00 49.84 78 THR A C 1
ATOM 580 O O . THR A 1 78 ? -1.271 -14.421 -1.100 1.00 49.84 78 THR A O 1
ATOM 583 N N . PHE A 1 79 ? -2.521 -12.568 -1.034 1.00 50.62 79 PHE A N 1
ATOM 584 C CA . PHE A 1 79 ? -2.307 -12.176 -2.435 1.00 50.62 79 PHE A CA 1
ATOM 585 C C . PHE A 1 79 ? -0.863 -12.315 -2.919 1.00 50.62 79 PHE A C 1
ATOM 587 O O . PHE A 1 79 ? -0.605 -12.946 -3.935 1.00 50.62 79 PHE A O 1
ATOM 594 N N . LEU A 1 80 ? 0.071 -11.731 -2.167 1.00 50.41 80 LEU A N 1
ATOM 595 C CA . LEU A 1 80 ? 1.483 -11.704 -2.525 1.00 50.41 80 LEU A CA 1
ATOM 596 C C . LEU A 1 80 ? 2.117 -13.080 -2.381 1.00 50.41 80 LEU A C 1
ATOM 598 O O . LEU A 1 80 ? 2.953 -13.432 -3.196 1.00 50.41 80 LEU A O 1
ATOM 602 N N . HIS A 1 81 ? 1.650 -13.895 -1.434 1.00 50.94 81 HIS A N 1
ATOM 603 C CA . HIS A 1 81 ? 2.045 -15.294 -1.358 1.00 50.94 81 HIS A CA 1
ATOM 604 C C . HIS A 1 81 ? 1.518 -16.079 -2.563 1.00 50.94 81 HIS A C 1
ATOM 606 O O . HIS A 1 81 ? 2.276 -16.822 -3.155 1.00 50.94 81 HIS A O 1
ATOM 612 N N . SER A 1 82 ? 0.266 -15.889 -2.993 1.00 52.69 82 SER A N 1
ATOM 613 C CA . SER A 1 82 ? -0.240 -16.523 -4.218 1.00 52.69 82 SER A CA 1
ATOM 614 C C . SER A 1 82 ? 0.519 -16.052 -5.457 1.00 52.69 82 SER A C 1
ATOM 616 O O . SER A 1 82 ? 0.723 -16.844 -6.364 1.00 52.69 82 SER A O 1
ATOM 618 N N . LEU A 1 83 ? 0.952 -14.790 -5.503 1.00 51.28 83 LEU A N 1
ATOM 619 C CA . LEU A 1 83 ? 1.727 -14.230 -6.611 1.00 51.28 83 LEU A CA 1
ATOM 620 C C . LEU A 1 83 ? 3.159 -14.787 -6.632 1.00 51.28 83 LEU A C 1
ATOM 622 O O . LEU A 1 83 ? 3.630 -15.162 -7.696 1.00 51.28 83 LEU A O 1
ATOM 626 N N . VAL A 1 84 ? 3.799 -14.933 -5.466 1.00 50.50 84 VAL A N 1
ATOM 627 C CA . VAL A 1 84 ? 5.096 -15.612 -5.291 1.00 50.50 84 VAL A CA 1
ATOM 628 C C . VAL A 1 84 ? 4.993 -17.088 -5.665 1.00 50.50 84 VAL A C 1
ATOM 630 O O . VAL A 1 84 ? 5.781 -17.563 -6.470 1.00 50.50 84 VAL A O 1
ATOM 633 N N . THR A 1 85 ? 4.002 -17.803 -5.131 1.00 50.75 85 THR A N 1
ATOM 634 C CA . THR A 1 85 ? 3.824 -19.239 -5.371 1.00 50.75 85 THR A CA 1
ATOM 635 C C . THR A 1 85 ? 3.422 -19.518 -6.817 1.00 50.75 85 THR A C 1
ATOM 637 O O . THR A 1 85 ? 3.998 -20.404 -7.421 1.00 50.75 85 THR A O 1
ATOM 640 N N . SER A 1 86 ? 2.533 -18.721 -7.425 1.00 49.47 86 SER A N 1
ATOM 641 C CA . SER A 1 86 ? 2.173 -18.899 -8.846 1.00 49.47 86 SER A CA 1
ATOM 642 C C . SER A 1 86 ? 3.325 -18.514 -9.771 1.00 49.47 86 SER A C 1
ATOM 644 O O . SER A 1 86 ? 3.542 -19.190 -10.763 1.00 49.47 86 SER A O 1
ATOM 646 N N . ALA A 1 87 ? 4.100 -17.469 -9.453 1.00 48.62 87 ALA A N 1
ATOM 647 C CA . ALA A 1 87 ? 5.299 -17.135 -10.226 1.00 48.62 87 ALA A CA 1
ATOM 648 C C . ALA A 1 87 ? 6.370 -18.236 -10.133 1.00 48.62 87 ALA A C 1
ATOM 650 O O . ALA A 1 87 ? 7.075 -18.480 -11.106 1.00 48.62 87 ALA A O 1
ATOM 651 N N . GLN A 1 88 ? 6.459 -18.921 -8.988 1.00 49.59 88 GLN A N 1
ATOM 652 C CA . GLN A 1 88 ? 7.345 -20.069 -8.778 1.00 49.59 88 GLN A CA 1
ATOM 653 C C . GLN A 1 88 ? 6.813 -21.369 -9.411 1.00 49.59 88 GLN A C 1
ATOM 655 O O . GLN A 1 88 ? 7.603 -22.169 -9.909 1.00 49.59 88 GLN A O 1
ATOM 660 N N . GLU A 1 89 ? 5.500 -21.599 -9.429 1.00 51.81 89 GLU A N 1
ATOM 661 C CA . GLU A 1 89 ? 4.880 -22.823 -9.962 1.00 51.81 89 GLU A CA 1
ATOM 662 C C . GLU A 1 89 ? 4.623 -22.753 -11.480 1.00 51.81 89 GLU A C 1
ATOM 664 O O . GLU A 1 89 ? 4.827 -23.743 -12.178 1.00 51.81 89 GLU A O 1
ATOM 669 N N . GLU A 1 90 ? 4.259 -21.588 -12.027 1.00 48.25 90 GLU A N 1
ATOM 670 C CA . GLU A 1 90 ? 4.046 -21.354 -13.470 1.00 48.25 90 GLU A CA 1
ATOM 671 C C . GLU A 1 90 ? 5.315 -20.861 -14.193 1.00 48.25 90 GLU A C 1
ATOM 673 O O . GLU A 1 90 ? 5.231 -20.223 -15.245 1.00 48.25 90 GLU A O 1
ATOM 678 N N . SER A 1 91 ? 6.493 -21.165 -13.636 1.00 41.34 91 SER A N 1
ATOM 679 C CA . SER A 1 91 ? 7.838 -20.786 -14.094 1.00 41.34 91 SER A CA 1
ATOM 680 C C . SER A 1 91 ? 8.150 -21.146 -15.556 1.00 41.34 91 SER A C 1
ATOM 682 O O . SER A 1 91 ? 8.986 -22.010 -15.784 1.00 41.34 91 SER A O 1
ATOM 684 N N . GLN A 1 92 ? 7.544 -20.488 -16.551 1.00 48.41 92 GLN A N 1
ATOM 685 C CA . GLN A 1 92 ? 8.055 -20.405 -17.931 1.00 48.41 92 GLN A CA 1
ATOM 686 C C . GLN A 1 92 ? 7.649 -19.130 -18.692 1.00 48.41 92 GLN A C 1
ATOM 688 O O . GLN A 1 92 ? 8.244 -18.859 -19.734 1.00 48.41 92 GLN A O 1
ATOM 693 N N . LEU A 1 93 ? 6.675 -18.331 -18.230 1.00 49.75 93 LEU A N 1
ATOM 694 C CA . LEU A 1 93 ? 6.207 -17.165 -18.994 1.00 49.75 93 LEU A CA 1
ATOM 695 C C . LEU A 1 93 ? 6.368 -15.850 -18.213 1.00 49.75 93 LEU A C 1
ATOM 697 O O . LEU A 1 93 ? 5.791 -15.707 -17.136 1.00 49.75 93 LEU A O 1
ATOM 701 N N . PRO A 1 94 ? 7.121 -14.871 -18.746 1.00 53.41 94 PRO A N 1
ATOM 702 C CA . PRO A 1 94 ? 7.342 -13.592 -18.076 1.00 53.41 94 PRO A CA 1
ATOM 703 C C . PRO A 1 94 ? 6.077 -12.706 -18.064 1.00 53.41 94 PRO A C 1
ATOM 705 O O . PRO A 1 94 ? 5.212 -12.783 -18.947 1.00 53.41 94 PRO A O 1
ATOM 708 N N . LEU A 1 95 ? 5.944 -11.864 -17.032 1.00 55.06 95 LEU A N 1
ATOM 709 C CA . LEU A 1 95 ? 4.778 -11.000 -16.821 1.00 55.06 95 LEU A CA 1
ATOM 710 C C . LEU A 1 95 ? 4.856 -9.772 -17.734 1.00 55.06 95 LEU A C 1
ATOM 712 O O . LEU A 1 95 ? 5.853 -9.071 -17.741 1.00 55.06 95 LEU A O 1
ATOM 716 N N . ARG A 1 96 ? 3.786 -9.430 -18.455 1.00 54.66 96 ARG A N 1
ATOM 717 C CA . ARG A 1 96 ? 3.800 -8.288 -19.399 1.00 54.66 96 ARG A CA 1
ATOM 718 C C . ARG A 1 96 ? 3.167 -6.997 -18.887 1.00 54.66 96 ARG A C 1
ATOM 720 O O . ARG A 1 96 ? 3.236 -5.979 -19.557 1.00 54.66 96 ARG A O 1
ATOM 727 N N . GLY A 1 97 ? 2.554 -7.037 -17.711 1.00 48.34 97 GLY A N 1
ATOM 728 C CA . GLY A 1 97 ? 1.961 -5.880 -17.048 1.00 48.34 97 GLY A CA 1
ATOM 729 C C . GLY A 1 97 ? 1.315 -6.289 -15.730 1.00 48.34 97 GLY A C 1
ATOM 730 O O . GLY A 1 97 ? 1.003 -7.468 -15.571 1.00 48.34 97 GLY A O 1
ATOM 731 N N . VAL A 1 98 ? 1.152 -5.351 -14.792 1.00 53.59 98 VAL A N 1
ATOM 732 C CA . VAL A 1 98 ? 0.431 -5.542 -13.519 1.00 53.59 98 VAL A CA 1
ATOM 733 C C . VAL A 1 98 ? -0.296 -4.234 -13.147 1.00 53.59 98 VAL A C 1
ATOM 735 O O . VAL A 1 98 ? 0.186 -3.160 -13.464 1.00 53.59 98 VAL A O 1
ATOM 738 N N . LEU A 1 99 ? -1.445 -4.277 -12.472 1.00 51.00 99 LEU A N 1
ATOM 739 C CA . LEU A 1 99 ? -1.918 -3.167 -11.624 1.00 51.00 99 LEU A CA 1
ATOM 740 C C . LEU A 1 99 ? -2.013 -3.713 -10.196 1.00 51.00 99 LEU A C 1
ATOM 742 O O . LEU A 1 99 ? -2.104 -4.920 -10.067 1.00 51.00 99 LEU A O 1
ATOM 746 N N . LEU A 1 100 ? -1.927 -2.915 -9.139 1.00 53.25 100 LEU A N 1
ATOM 747 C CA . LEU A 1 100 ? -2.154 -3.336 -7.754 1.00 53.25 100 LEU A CA 1
ATOM 748 C C . LEU A 1 100 ? -3.052 -2.304 -7.072 1.00 53.25 100 LEU A C 1
ATOM 750 O O . LEU A 1 100 ? -2.616 -1.185 -6.844 1.00 53.25 100 LEU A O 1
ATOM 754 N N . ASP A 1 101 ? -4.289 -2.660 -6.727 1.00 50.28 101 ASP A N 1
ATOM 755 C CA . ASP A 1 101 ? -5.061 -1.900 -5.726 1.00 50.28 101 ASP A CA 1
ATOM 756 C C . ASP A 1 101 ? -4.623 -2.362 -4.323 1.00 50.28 101 ASP A C 1
ATOM 758 O O . ASP A 1 101 ? -4.223 -3.509 -4.136 1.00 50.28 101 ASP A O 1
ATOM 762 N N . LEU A 1 102 ? -4.609 -1.487 -3.335 1.00 54.38 102 LEU A N 1
ATOM 763 C CA . LEU A 1 102 ? -4.135 -1.803 -1.984 1.00 54.38 102 LEU A CA 1
ATOM 764 C C . LEU A 1 102 ? -5.191 -1.495 -0.906 1.00 54.38 102 LEU A C 1
ATOM 766 O O . LEU A 1 102 ? -4.909 -1.509 0.296 1.00 54.38 102 LEU A O 1
ATOM 770 N N . ARG A 1 103 ? -6.428 -1.257 -1.344 1.00 48.34 103 ARG A N 1
ATOM 771 C CA . ARG A 1 103 ? -7.626 -0.977 -0.551 1.00 48.34 103 ARG A CA 1
ATOM 772 C C . ARG A 1 103 ? -8.219 -2.237 0.105 1.00 48.34 103 ARG A C 1
ATOM 774 O O . ARG A 1 103 ? -8.192 -3.350 -0.411 1.00 48.34 103 ARG A O 1
ATOM 781 N N . GLY A 1 104 ? -8.835 -2.077 1.276 1.00 53.34 104 GLY A N 1
ATOM 782 C CA . GLY A 1 104 ? -9.754 -3.086 1.831 1.00 53.34 104 GLY A CA 1
ATOM 783 C C . GLY A 1 104 ? -9.143 -4.418 2.298 1.00 53.34 104 GLY A C 1
ATOM 784 O O . GLY A 1 104 ? -9.668 -5.488 1.973 1.00 53.34 104 GLY A O 1
ATOM 785 N N . LEU A 1 105 ? -8.076 -4.387 3.101 1.00 55.66 105 LEU A N 1
ATOM 786 C CA . LEU A 1 105 ? -7.653 -5.576 3.854 1.00 55.66 105 LEU A CA 1
ATOM 787 C C . LEU A 1 105 ? -8.418 -5.654 5.189 1.00 55.66 105 LEU A C 1
ATOM 789 O O . LEU A 1 105 ? -8.827 -4.645 5.757 1.00 55.66 105 LEU A O 1
ATOM 793 N N . VAL A 1 106 ? -8.625 -6.870 5.692 1.00 65.81 106 VAL A N 1
ATOM 794 C CA . VAL A 1 106 ? -9.371 -7.129 6.937 1.00 65.81 106 VAL A CA 1
ATOM 795 C C . VAL A 1 106 ? -8.393 -7.270 8.100 1.00 65.81 106 VAL A C 1
ATOM 797 O O . VAL A 1 106 ? -7.302 -7.820 7.929 1.00 65.81 106 VAL A O 1
ATOM 800 N N . LEU A 1 107 ? -8.776 -6.839 9.303 1.00 74.94 107 LEU A N 1
ATOM 801 C CA . LEU A 1 107 ? -8.003 -7.120 10.514 1.00 74.94 107 LEU A CA 1
ATOM 802 C C . LEU A 1 107 ? -7.718 -8.630 10.673 1.00 74.94 107 LEU A C 1
ATOM 804 O O . LEU A 1 107 ? -8.565 -9.458 10.323 1.00 74.94 107 LEU A O 1
ATOM 808 N N . PRO A 1 108 ? -6.531 -9.024 11.165 1.00 78.00 108 PRO A N 1
ATOM 809 C CA . PRO A 1 108 ? -6.248 -10.427 11.456 1.00 78.00 108 PRO A CA 1
ATOM 810 C C . PRO A 1 108 ? -7.175 -10.959 12.561 1.00 78.00 108 PRO A C 1
ATOM 812 O O . PRO A 1 108 ? -7.636 -10.206 13.410 1.00 78.00 108 PRO A O 1
ATOM 815 N N . THR A 1 109 ? -7.449 -12.265 12.589 1.00 77.81 109 THR A N 1
ATOM 816 C CA . THR A 1 109 ? -8.353 -12.877 13.589 1.00 77.81 109 THR A CA 1
ATOM 817 C C . THR A 1 109 ? -7.866 -12.713 15.031 1.00 77.81 109 THR A C 1
ATOM 819 O O . THR A 1 109 ? -8.662 -12.736 15.962 1.00 77.81 109 THR A O 1
ATOM 822 N N . TRP A 1 110 ? -6.564 -12.501 15.223 1.00 85.44 110 TRP A N 1
ATOM 823 C CA . TRP A 1 110 ? -5.940 -12.293 16.526 1.00 85.44 110 TRP A CA 1
ATOM 824 C C . TRP A 1 110 ? -5.874 -10.816 16.960 1.00 85.44 110 TRP A C 1
ATOM 826 O O . TRP A 1 110 ? -5.397 -10.542 18.062 1.00 85.44 110 TRP A O 1
ATOM 836 N N . SER A 1 111 ? -6.367 -9.855 16.161 1.00 88.56 111 SER A N 1
ATOM 837 C CA . SER A 1 111 ? -6.244 -8.423 16.492 1.00 88.56 111 SER A CA 1
ATOM 838 C C . SER A 1 111 ? -6.915 -8.046 17.808 1.00 88.56 111 SER A C 1
ATOM 840 O O . SER A 1 111 ? -6.370 -7.229 18.540 1.00 88.56 111 SER A O 1
ATOM 842 N N . VAL A 1 112 ? -8.051 -8.662 18.154 1.00 91.12 112 VAL A N 1
ATOM 843 C CA . VAL A 1 112 ? -8.725 -8.418 19.444 1.00 91.12 112 VAL A CA 1
ATOM 844 C C . VAL A 1 112 ? -7.857 -8.870 20.615 1.00 91.12 112 VAL A C 1
ATOM 846 O O . VAL A 1 112 ? -7.712 -8.142 21.594 1.00 91.12 112 VAL A O 1
ATOM 849 N N . ALA A 1 113 ? -7.251 -10.057 20.518 1.00 91.25 113 ALA A N 1
ATOM 850 C CA . ALA A 1 113 ? -6.399 -10.595 21.575 1.00 91.25 113 ALA A CA 1
ATOM 851 C C . ALA A 1 113 ? -5.158 -9.721 21.802 1.00 91.25 113 ALA A C 1
ATOM 853 O O . ALA A 1 113 ? -4.759 -9.510 22.947 1.00 91.25 113 ALA A O 1
ATOM 854 N N . TRP A 1 114 ? -4.585 -9.187 20.721 1.00 93.94 114 TRP A N 1
ATOM 855 C CA . TRP A 1 114 ? -3.498 -8.217 20.797 1.00 93.94 114 TRP A CA 1
ATOM 856 C C . TRP A 1 114 ? -3.970 -6.897 21.417 1.00 93.94 114 TRP A C 1
ATOM 858 O O . TRP A 1 114 ? -3.394 -6.446 22.400 1.00 93.94 114 TRP A O 1
ATOM 868 N N . LEU A 1 115 ? -5.074 -6.329 20.921 1.00 93.31 115 LEU A N 1
ATOM 869 C CA . LEU A 1 115 ? -5.590 -5.027 21.353 1.00 93.31 115 LEU A CA 1
ATOM 870 C C . LEU A 1 115 ? -5.993 -5.001 22.835 1.00 93.31 115 LEU A C 1
ATOM 872 O O . LEU A 1 115 ? -5.785 -3.997 23.508 1.00 93.31 115 LEU A O 1
ATOM 876 N N . ARG A 1 116 ? -6.515 -6.113 23.374 1.00 92.56 116 ARG A N 1
ATOM 877 C CA . ARG A 1 116 ? -6.787 -6.261 24.816 1.00 92.56 116 ARG A CA 1
ATOM 878 C C . ARG A 1 116 ? -5.517 -6.060 25.661 1.00 92.56 116 ARG A C 1
ATOM 880 O O . ARG A 1 116 ? -5.580 -5.447 26.726 1.00 92.56 116 ARG A O 1
ATOM 887 N N . LYS A 1 117 ? -4.371 -6.555 25.184 1.00 93.44 117 LYS A N 1
ATOM 888 C CA . LYS A 1 117 ? -3.083 -6.522 25.897 1.00 93.44 117 LYS A CA 1
ATOM 889 C C . LYS A 1 117 ? -2.261 -5.264 25.614 1.00 93.44 117 LYS A C 1
ATOM 891 O O . LYS A 1 117 ? -1.513 -4.851 26.488 1.00 93.44 117 LYS A O 1
ATOM 896 N N . ALA A 1 118 ? -2.423 -4.664 24.435 1.00 94.62 118 ALA A N 1
ATOM 897 C CA . ALA A 1 118 ? -1.623 -3.533 23.974 1.00 94.62 118 ALA A CA 1
ATOM 898 C C . ALA A 1 118 ? -1.728 -2.328 24.917 1.00 94.62 118 ALA A C 1
ATOM 900 O O . ALA A 1 118 ? -2.825 -1.836 25.172 1.00 94.62 118 ALA A O 1
ATOM 901 N N . THR A 1 119 ? -0.599 -1.860 25.429 1.00 95.38 119 THR A N 1
ATOM 902 C CA . THR A 1 119 ? -0.488 -0.688 26.310 1.00 95.38 119 THR A CA 1
ATOM 903 C C . THR A 1 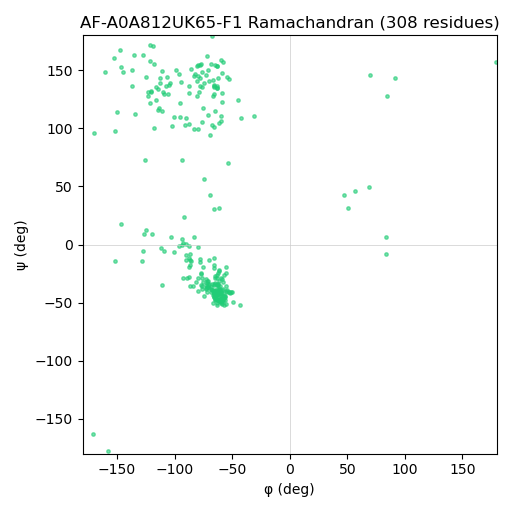119 ? -0.725 0.620 25.549 1.00 95.38 119 THR A C 1
ATOM 905 O O . THR A 1 119 ? -0.593 0.665 24.322 1.00 95.38 119 THR A O 1
ATOM 908 N N . GLN A 1 120 ? -1.008 1.721 26.256 1.00 95.56 120 GLN A N 1
ATOM 909 C CA . GLN A 1 120 ? -1.049 3.058 25.648 1.00 95.56 120 GLN A CA 1
ATOM 910 C C . GLN A 1 120 ? 0.231 3.375 24.862 1.00 95.56 120 GLN A C 1
ATOM 912 O O . GLN A 1 120 ? 0.143 3.929 23.769 1.00 95.56 120 GLN A O 1
ATOM 917 N N . GLN A 1 121 ? 1.411 3.027 25.387 1.00 95.62 121 GLN A N 1
ATOM 918 C CA . GLN A 1 121 ? 2.688 3.305 24.717 1.00 95.62 121 GLN A CA 1
ATOM 919 C C . GLN A 1 121 ? 2.813 2.549 23.388 1.00 95.62 121 GLN A C 1
ATOM 921 O O . GLN A 1 121 ? 3.226 3.129 22.384 1.00 95.62 121 GLN A O 1
ATOM 926 N N . GLU A 1 122 ? 2.419 1.273 23.357 1.00 95.88 122 GLU A N 1
ATOM 927 C CA . GLU A 1 122 ? 2.420 0.469 22.130 1.00 95.88 122 GLU A CA 1
ATOM 928 C C . GLU A 1 122 ? 1.420 1.000 21.101 1.00 95.88 122 GLU A C 1
ATOM 930 O O . GLU A 1 122 ? 1.745 1.076 19.917 1.00 95.88 122 GLU A O 1
ATOM 935 N N . LEU A 1 123 ? 0.226 1.406 21.544 1.00 95.69 123 LEU A N 1
ATOM 936 C CA . LEU A 1 123 ? -0.791 1.997 20.675 1.00 95.69 123 LEU A CA 1
ATOM 937 C C . LEU A 1 123 ? -0.337 3.345 20.106 1.00 95.69 123 LEU A C 1
ATOM 939 O O . LEU A 1 123 ? -0.455 3.561 18.903 1.00 95.69 123 LEU A O 1
ATOM 943 N N . ALA A 1 124 ? 0.227 4.225 20.935 1.00 95.19 124 ALA A N 1
ATOM 944 C CA . ALA A 1 124 ? 0.750 5.514 20.490 1.00 95.19 124 ALA A CA 1
ATOM 945 C C . ALA A 1 124 ? 1.857 5.322 19.448 1.00 95.19 124 ALA A C 1
ATOM 947 O O . ALA A 1 124 ? 1.771 5.876 18.356 1.00 95.19 124 ALA A O 1
ATOM 948 N N . LYS A 1 125 ? 2.839 4.457 19.736 1.00 94.38 125 LYS A N 1
ATOM 949 C CA . LYS A 1 125 ? 3.924 4.139 18.799 1.00 94.38 125 LYS A CA 1
ATOM 950 C C . LYS A 1 125 ? 3.398 3.564 17.484 1.00 94.38 125 LYS A C 1
ATOM 952 O O . LYS A 1 125 ? 3.878 3.935 16.418 1.00 94.38 125 LYS A O 1
ATOM 957 N N . LEU A 1 126 ? 2.406 2.676 17.548 1.00 94.56 126 LEU A N 1
ATOM 958 C CA . LEU A 1 126 ? 1.761 2.119 16.363 1.00 94.56 126 LEU A CA 1
ATOM 959 C C . LEU A 1 126 ? 1.154 3.225 15.497 1.00 94.56 126 LEU A C 1
ATOM 961 O O . LEU A 1 126 ? 1.374 3.239 14.287 1.00 94.56 126 LEU A O 1
ATOM 965 N N . PHE A 1 127 ? 0.400 4.147 16.096 1.00 93.62 127 PHE A N 1
ATOM 966 C CA . PHE A 1 127 ? -0.248 5.213 15.340 1.00 93.62 127 PHE A CA 1
ATOM 967 C C . PHE A 1 127 ? 0.731 6.266 14.825 1.00 93.62 127 PHE A C 1
ATOM 969 O O . PHE A 1 127 ? 0.548 6.746 13.716 1.00 93.62 127 PHE A O 1
ATOM 976 N N . GLN A 1 128 ? 1.805 6.560 15.551 1.00 90.75 128 GLN A N 1
ATOM 977 C CA . GLN A 1 128 ? 2.884 7.412 15.040 1.00 90.75 128 GLN A CA 1
ATOM 978 C C . GLN A 1 128 ? 3.544 6.803 13.794 1.00 90.75 128 GLN A C 1
ATOM 980 O O . GLN A 1 128 ? 3.896 7.506 12.855 1.00 90.75 128 GLN A O 1
ATOM 985 N N . GLN A 1 129 ? 3.703 5.476 13.762 1.00 88.75 129 GLN A N 1
ATOM 986 C CA . GLN A 1 129 ? 4.362 4.784 12.650 1.00 88.75 129 GLN A CA 1
ATOM 987 C C . GLN A 1 129 ? 3.448 4.536 11.444 1.00 88.75 129 GLN A C 1
ATOM 989 O O . GLN A 1 129 ? 3.932 4.479 10.314 1.00 88.75 129 GLN A O 1
ATOM 994 N N . HIS A 1 130 ? 2.150 4.328 11.676 1.00 88.06 130 HIS A N 1
ATOM 995 C CA . HIS A 1 130 ? 1.216 3.837 10.654 1.00 88.06 130 HIS A CA 1
ATOM 996 C C . HIS A 1 130 ? -0.041 4.699 10.476 1.00 88.06 130 HIS A C 1
ATOM 998 O O . HIS A 1 130 ? -0.862 4.412 9.606 1.00 88.06 130 HIS A O 1
ATOM 1004 N N . GLY A 1 131 ? -0.233 5.711 11.317 1.00 87.75 131 GLY A N 1
ATOM 1005 C CA . GLY A 1 131 ? -1.337 6.656 11.239 1.00 87.75 131 GLY A CA 1
ATOM 1006 C C . GLY A 1 131 ? -1.114 7.709 10.160 1.00 87.75 131 GLY A C 1
ATOM 1007 O O . GLY A 1 131 ? 0.009 8.021 9.783 1.00 87.75 131 GLY A O 1
ATOM 1008 N N . GLU A 1 132 ? -2.210 8.268 9.649 1.00 82.38 132 GLU A N 1
ATOM 1009 C CA . GLU A 1 132 ? -2.150 9.307 8.611 1.00 82.38 132 GLU A CA 1
ATOM 1010 C C . GLU A 1 132 ? -2.086 10.740 9.169 1.00 82.38 132 GLU A C 1
ATOM 1012 O O . GLU A 1 132 ? -1.890 11.678 8.396 1.00 82.38 132 GLU A O 1
ATOM 1017 N N . GLN A 1 133 ? -2.268 10.902 10.483 1.00 82.94 133 GLN A N 1
ATOM 1018 C CA . GLN A 1 133 ? -2.225 12.188 11.181 1.00 82.94 133 GLN A CA 1
ATOM 1019 C C . GLN A 1 133 ? -0.783 12.515 11.596 1.00 82.94 133 GLN A C 1
ATOM 1021 O O . GLN A 1 133 ? -0.081 11.632 12.084 1.00 82.94 133 GLN A O 1
ATOM 1026 N N . GLU A 1 134 ? -0.366 13.769 11.399 1.00 83.88 134 GLU A N 1
ATOM 1027 C CA . GLU A 1 134 ? 1.011 14.247 11.634 1.00 83.88 134 GLU A CA 1
ATOM 1028 C C . GLU A 1 134 ? 1.265 14.671 13.091 1.00 83.88 134 GLU A C 1
ATOM 1030 O O . GLU A 1 134 ? 2.410 14.830 13.502 1.00 83.88 134 GLU A O 1
ATOM 1035 N N . ASP A 1 135 ? 0.203 14.849 13.878 1.00 89.69 135 ASP A N 1
ATOM 1036 C CA . ASP A 1 135 ? 0.294 15.254 15.279 1.00 89.69 135 ASP A CA 1
ATOM 1037 C C . ASP A 1 135 ? 0.463 14.040 16.215 1.00 89.69 135 ASP A C 1
ATOM 1039 O O . ASP A 1 135 ? -0.488 13.317 16.543 1.00 89.69 135 ASP A O 1
ATOM 1043 N N . ASP A 1 136 ? 1.697 13.848 16.683 1.00 89.75 136 ASP A N 1
ATOM 1044 C CA . ASP A 1 136 ? 2.077 12.795 17.629 1.00 89.75 136 ASP A CA 1
ATOM 1045 C C . ASP A 1 136 ? 1.355 12.898 18.981 1.00 89.75 136 ASP A C 1
ATOM 1047 O O . ASP A 1 136 ? 1.091 11.876 19.629 1.00 89.75 136 ASP A O 1
ATOM 1051 N N . LEU A 1 137 ? 1.023 14.114 19.425 1.00 92.00 137 LEU A N 1
ATOM 1052 C CA . LEU A 1 137 ? 0.337 14.344 20.692 1.00 92.00 137 LEU A CA 1
ATOM 1053 C C . LEU A 1 137 ? -1.129 13.914 20.592 1.00 92.00 137 LEU A C 1
ATOM 1055 O O . LEU A 1 137 ? -1.657 13.305 21.529 1.00 92.00 137 LEU A O 1
ATOM 1059 N N . LEU A 1 138 ? -1.780 14.165 19.452 1.00 92.44 138 LEU A N 1
ATOM 1060 C CA . LEU A 1 138 ? -3.131 13.661 19.190 1.00 92.44 138 LEU A CA 1
ATOM 1061 C C . LEU A 1 138 ? -3.169 12.133 19.187 1.00 92.44 138 LEU A C 1
ATOM 1063 O O . LEU A 1 138 ? -4.078 11.550 19.785 1.00 92.44 138 LEU A O 1
ATOM 1067 N N . TRP A 1 139 ? -2.163 11.470 18.611 1.00 93.94 139 TRP A N 1
ATOM 1068 C CA . TRP A 1 139 ? -2.066 10.011 18.673 1.00 93.94 139 TRP A CA 1
ATOM 1069 C C . TRP A 1 139 ? -1.850 9.480 20.087 1.00 93.94 139 TRP A C 1
ATOM 1071 O O . TRP A 1 139 ? -2.486 8.496 20.473 1.00 93.94 139 TRP A O 1
ATOM 1081 N N . ALA A 1 140 ? -1.017 10.146 20.887 1.00 94.25 140 ALA A N 1
ATOM 1082 C CA . ALA A 1 140 ? -0.802 9.778 22.283 1.00 94.25 140 ALA A CA 1
ATOM 1083 C C . ALA A 1 140 ? -2.084 9.921 23.126 1.00 94.25 140 ALA A C 1
ATOM 1085 O O . ALA A 1 140 ? -2.413 9.019 23.905 1.00 94.25 140 ALA A O 1
ATOM 1086 N N . ARG A 1 141 ? -2.844 11.011 22.937 1.00 94.69 141 ARG A N 1
ATOM 1087 C CA . ARG A 1 141 ? -4.145 11.229 23.598 1.00 94.69 141 ARG A CA 1
ATOM 1088 C C . ARG A 1 141 ? -5.178 10.195 23.153 1.00 94.69 141 ARG A C 1
ATOM 1090 O O . ARG A 1 141 ? -5.875 9.622 23.987 1.00 94.69 141 ARG A O 1
ATOM 1097 N N . PHE A 1 142 ? -5.254 9.909 21.855 1.00 95.25 142 PHE A N 1
ATOM 1098 C CA . PHE A 1 142 ? -6.161 8.893 21.322 1.00 95.25 142 PHE A CA 1
ATOM 1099 C C . PHE A 1 142 ? -5.838 7.491 21.866 1.00 95.25 142 PHE A C 1
ATOM 1101 O O . PHE A 1 142 ? -6.743 6.768 22.285 1.00 95.25 142 PHE A O 1
ATOM 1108 N N . ALA A 1 143 ? -4.554 7.130 21.946 1.00 96.19 143 ALA A N 1
ATOM 1109 C CA . ALA A 1 143 ? -4.095 5.875 22.542 1.00 96.19 143 ALA A CA 1
ATOM 1110 C C . ALA A 1 143 ? -4.471 5.754 24.029 1.00 96.19 143 ALA A C 1
ATOM 1112 O O . ALA A 1 143 ? -4.884 4.681 24.470 1.00 96.19 143 ALA A O 1
ATOM 1113 N N . GLN A 1 144 ? -4.393 6.852 24.788 1.00 95.12 144 GLN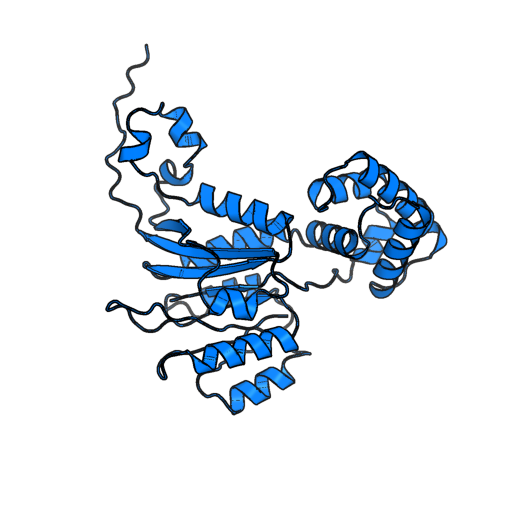 A N 1
ATOM 1114 C CA . GLN A 1 144 ? -4.829 6.890 26.187 1.00 95.12 144 GLN A CA 1
ATOM 1115 C C . GLN A 1 144 ? -6.329 6.598 26.322 1.00 95.12 144 GLN A C 1
ATOM 1117 O O . GLN A 1 144 ? -6.739 5.766 27.132 1.00 95.12 144 GLN A O 1
ATOM 1122 N N . VAL A 1 145 ? -7.158 7.253 25.502 1.00 95.31 145 VAL A N 1
ATOM 1123 C CA . VAL A 1 145 ? -8.612 7.034 25.500 1.00 95.31 145 VAL A CA 1
ATOM 1124 C C . VAL A 1 145 ? -8.940 5.593 25.104 1.00 95.31 145 VAL A C 1
ATOM 1126 O O . VAL A 1 145 ? -9.783 4.957 25.739 1.00 95.31 145 VAL A O 1
ATOM 1129 N N . LEU A 1 146 ? -8.251 5.050 24.096 1.00 94.38 146 LEU A N 1
ATOM 1130 C CA . LEU A 1 146 ? -8.402 3.656 23.687 1.00 94.38 146 LEU A CA 1
ATOM 1131 C C . LEU A 1 146 ? -8.065 2.680 24.813 1.00 94.38 146 LEU A C 1
ATOM 1133 O O . LEU A 1 146 ? -8.796 1.704 24.985 1.00 94.38 146 LEU A O 1
ATOM 1137 N N . GLU A 1 147 ? -7.006 2.933 25.587 1.00 93.75 147 GLU A N 1
ATOM 1138 C CA . GLU A 1 147 ? -6.627 2.077 26.713 1.00 93.75 147 GLU A CA 1
ATOM 1139 C C . GLU A 1 147 ? -7.714 2.032 27.796 1.00 93.75 147 GLU A C 1
ATOM 1141 O O . GLU A 1 147 ? -8.061 0.954 28.280 1.00 93.75 147 GLU A O 1
ATOM 1146 N N . VAL A 1 148 ? -8.321 3.171 28.124 1.00 92.31 148 VAL A N 1
ATOM 1147 C CA . VAL A 1 148 ? -9.444 3.208 29.073 1.00 92.31 148 VAL A CA 1
ATOM 1148 C C . VAL A 1 148 ? -10.661 2.475 28.498 1.00 92.31 148 VAL A C 1
ATOM 1150 O O . VAL A 1 148 ? -11.285 1.650 29.169 1.00 92.31 148 VAL A O 1
ATOM 1153 N N . GLN A 1 149 ? -10.989 2.723 27.228 1.00 92.44 149 GLN A N 1
ATOM 1154 C CA . GLN A 1 149 ? -12.176 2.154 26.590 1.00 92.44 149 GLN A CA 1
ATOM 1155 C C . GLN A 1 149 ? -12.077 0.641 26.347 1.00 92.44 149 GLN A C 1
ATOM 1157 O O . GLN A 1 149 ? -13.089 -0.055 26.468 1.00 92.44 149 GLN A O 1
ATOM 1162 N N . LYS A 1 150 ? -10.887 0.096 26.048 1.00 90.94 150 LYS A N 1
ATOM 1163 C CA . LYS A 1 150 ? -10.716 -1.359 25.865 1.00 90.94 150 LYS A CA 1
ATOM 1164 C C . LYS A 1 150 ? -11.012 -2.134 27.153 1.00 90.94 150 LYS A C 1
ATOM 1166 O O . LYS A 1 150 ? -11.560 -3.231 27.064 1.00 90.94 150 LYS A O 1
ATOM 1171 N N . GLN A 1 151 ? -10.692 -1.562 28.320 1.00 85.50 151 GLN A N 1
ATOM 1172 C CA . GLN A 1 151 ? -10.946 -2.189 29.621 1.00 85.50 151 GLN A CA 1
ATOM 1173 C C . GLN A 1 151 ? -12.441 -2.185 29.951 1.00 85.50 151 GLN A C 1
ATOM 1175 O O . GLN A 1 151 ? -12.958 -3.161 30.483 1.00 85.50 151 GLN A O 1
ATOM 1180 N N . ALA A 1 152 ? -13.154 -1.123 29.566 1.00 86.44 152 ALA A N 1
ATOM 1181 C CA . ALA A 1 152 ? -14.587 -0.994 29.815 1.00 86.44 152 ALA A CA 1
ATOM 1182 C C . ALA A 1 152 ? -15.463 -1.855 28.881 1.00 86.44 152 ALA A C 1
ATOM 1184 O O . ALA A 1 152 ? -16.503 -2.351 29.304 1.00 86.44 152 ALA A O 1
ATOM 1185 N N . ARG A 1 153 ? -15.078 -2.028 27.605 1.00 83.50 153 ARG A N 1
ATOM 1186 C CA . ARG A 1 153 ? -15.959 -2.613 26.569 1.00 83.50 153 ARG A CA 1
ATOM 1187 C C . ARG A 1 153 ? -15.897 -4.133 26.402 1.00 83.50 153 ARG A C 1
ATOM 1189 O O . ARG A 1 153 ? -16.755 -4.677 25.716 1.00 83.50 153 ARG A O 1
ATOM 1196 N N . GLY A 1 154 ? -14.906 -4.829 26.963 1.00 81.31 154 GLY A N 1
ATOM 1197 C CA . GLY A 1 154 ? -14.841 -6.298 26.889 1.00 81.31 154 GLY A CA 1
ATOM 1198 C C . GLY A 1 154 ? -14.851 -6.877 25.460 1.00 81.31 154 GLY A C 1
ATOM 1199 O O . GLY A 1 154 ? -15.579 -7.830 25.195 1.00 81.31 154 GLY A O 1
ATOM 1200 N N . LEU A 1 155 ? -14.048 -6.309 24.549 1.00 88.31 155 LEU A N 1
ATOM 1201 C CA . LEU A 1 155 ? -13.974 -6.630 23.104 1.00 88.31 155 LEU A CA 1
ATOM 1202 C C . LEU A 1 155 ? -13.953 -8.137 22.823 1.00 88.31 155 LEU A C 1
ATOM 1204 O O . LEU A 1 155 ? -13.027 -8.763 23.312 1.00 88.31 155 LEU A O 1
ATOM 1208 N N . GLN A 1 156 ? -14.845 -8.723 22.018 1.00 87.06 156 GLN A N 1
ATOM 1209 C CA . GLN A 1 156 ? -14.860 -10.170 21.704 1.00 87.06 156 GLN A CA 1
ATOM 1210 C C . GLN A 1 156 ? -14.485 -10.484 20.250 1.00 87.06 156 GLN A C 1
ATOM 1212 O O . GLN A 1 156 ? -13.830 -11.493 19.988 1.00 87.06 156 GLN A O 1
ATOM 1217 N N . ALA A 1 157 ? -14.864 -9.618 19.311 1.00 84.75 157 ALA A N 1
ATOM 1218 C CA . ALA A 1 157 ? -14.711 -9.836 17.877 1.00 84.75 157 ALA A CA 1
ATOM 1219 C C . ALA A 1 157 ? -14.178 -8.595 17.143 1.00 84.75 157 ALA A C 1
ATOM 1221 O O . ALA A 1 157 ? -14.215 -7.472 17.643 1.00 84.75 157 ALA A O 1
ATOM 1222 N N . ASN A 1 158 ? -13.686 -8.788 15.913 1.00 80.12 158 ASN A N 1
ATOM 1223 C CA . ASN A 1 158 ? -13.159 -7.694 15.084 1.00 80.12 158 ASN A CA 1
ATOM 1224 C C . ASN A 1 158 ? -14.225 -6.637 14.746 1.00 80.12 158 ASN A C 1
ATOM 1226 O O . ASN A 1 158 ? -13.878 -5.479 14.523 1.00 80.12 158 ASN A O 1
ATOM 1230 N N . SER A 1 159 ? -15.509 -7.011 14.754 1.00 81.00 159 SER A N 1
ATOM 1231 C CA . SER A 1 159 ? -16.639 -6.078 14.643 1.00 81.00 159 SER A CA 1
ATOM 1232 C C . SER A 1 159 ? -16.643 -5.023 15.752 1.00 81.00 159 SER A C 1
ATOM 1234 O O . SER A 1 159 ? -17.031 -3.880 15.514 1.00 81.00 159 SER A O 1
ATOM 1236 N N . ASP A 1 160 ? -16.163 -5.381 16.944 1.00 87.25 160 ASP A N 1
ATOM 1237 C CA . ASP A 1 160 ? -16.208 -4.522 18.130 1.00 87.25 160 ASP A CA 1
ATOM 1238 C C . ASP A 1 160 ? -15.124 -3.441 18.078 1.00 87.25 160 ASP A C 1
ATOM 1240 O O . ASP A 1 160 ? -15.274 -2.364 18.659 1.00 87.25 160 ASP A O 1
ATOM 1244 N N . VAL A 1 161 ? -14.041 -3.702 17.338 1.00 89.44 161 VAL A N 1
ATOM 1245 C CA . VAL A 1 161 ? -12.892 -2.799 17.204 1.00 89.44 161 VAL A CA 1
ATOM 1246 C C . VAL A 1 161 ? -13.302 -1.499 16.514 1.00 89.44 161 VAL A C 1
ATOM 1248 O O . VAL A 1 161 ? -12.963 -0.422 16.993 1.00 89.44 161 VAL A O 1
ATOM 1251 N N . ALA A 1 162 ? -14.105 -1.559 15.449 1.00 86.44 162 ALA A N 1
ATOM 1252 C CA . ALA A 1 162 ? -14.603 -0.345 14.797 1.00 86.44 162 ALA A CA 1
ATOM 1253 C C . ALA A 1 162 ? -15.456 0.508 15.757 1.00 86.44 162 ALA A C 1
ATOM 1255 O O . ALA A 1 162 ? -15.337 1.732 15.792 1.00 86.44 162 ALA A O 1
ATOM 1256 N N . GLY A 1 163 ? -16.284 -0.143 16.583 1.00 87.62 163 GLY A N 1
ATOM 1257 C CA . GLY A 1 163 ? -17.080 0.530 17.610 1.00 87.62 163 GLY A CA 1
ATOM 1258 C C . GLY A 1 163 ? -16.226 1.171 18.706 1.00 87.62 163 GLY A C 1
ATOM 1259 O O . GLY A 1 163 ? -16.540 2.275 19.147 1.00 87.62 163 GLY A O 1
ATOM 1260 N N . LEU A 1 164 ? -15.146 0.506 19.126 1.00 92.44 164 LEU A N 1
ATOM 1261 C CA . LEU A 1 164 ? -14.176 1.042 20.082 1.00 92.44 164 LEU A CA 1
ATOM 1262 C C . LEU A 1 164 ? -13.518 2.324 19.556 1.00 92.44 164 LEU A C 1
ATOM 1264 O O . LEU A 1 164 ? -13.465 3.319 20.271 1.00 92.44 164 LEU A O 1
ATOM 1268 N N . PHE A 1 165 ? -13.046 2.305 18.310 1.00 92.06 165 PHE A N 1
ATOM 1269 C CA . PHE A 1 165 ? -12.332 3.430 17.707 1.00 92.06 165 PHE A CA 1
ATOM 1270 C C . PHE A 1 165 ? -13.248 4.641 17.498 1.00 92.06 165 PHE A C 1
ATOM 1272 O O . PHE A 1 165 ? -12.842 5.763 17.792 1.00 92.06 165 PHE A O 1
ATOM 1279 N N . ARG A 1 166 ? -14.505 4.421 17.083 1.00 91.06 166 ARG A N 1
ATOM 1280 C CA . ARG A 1 166 ? -15.522 5.487 17.026 1.00 91.06 166 ARG A CA 1
ATOM 1281 C C . ARG A 1 166 ? -15.764 6.112 18.397 1.00 91.06 166 ARG A C 1
ATOM 1283 O O . ARG A 1 166 ? -15.674 7.324 18.537 1.00 91.06 166 ARG A O 1
ATOM 1290 N N . SER A 1 167 ? -15.964 5.279 19.416 1.00 91.69 167 SER A N 1
ATOM 1291 C CA . SER A 1 167 ? -16.172 5.748 20.788 1.00 91.69 167 SER A CA 1
ATOM 1292 C C . SER A 1 167 ? -14.978 6.534 21.326 1.00 91.69 167 SER A C 1
ATOM 1294 O O . SER A 1 167 ? -15.162 7.518 22.033 1.00 91.69 167 SER A O 1
ATOM 1296 N N . ALA A 1 168 ? -13.754 6.106 21.011 1.00 93.06 168 ALA A N 1
ATOM 1297 C CA . ALA A 1 168 ? -12.552 6.814 21.427 1.00 93.06 168 ALA A CA 1
ATOM 1298 C C . ALA A 1 168 ? -12.432 8.184 20.743 1.00 93.06 168 ALA A C 1
ATOM 1300 O O . ALA A 1 168 ? -12.087 9.160 21.405 1.00 93.06 168 ALA A O 1
ATOM 1301 N N . ALA A 1 169 ? -12.771 8.278 19.453 1.00 91.44 169 ALA A N 1
ATOM 1302 C CA . ALA A 1 169 ? -12.772 9.545 18.725 1.00 91.44 169 ALA A CA 1
ATOM 1303 C C . ALA A 1 169 ? -13.836 10.512 19.275 1.00 91.44 169 ALA A C 1
ATOM 1305 O O . ALA A 1 169 ? -13.548 11.684 19.510 1.00 91.44 169 ALA A O 1
ATOM 1306 N N . GLU A 1 170 ? -15.037 10.008 19.573 1.00 91.81 170 GLU A N 1
ATOM 1307 C CA . GLU A 1 170 ? -16.116 10.783 20.202 1.00 91.81 170 GLU A CA 1
ATOM 1308 C C . GLU A 1 170 ? -15.725 11.310 21.590 1.00 91.81 170 GLU A C 1
ATOM 1310 O O . GLU A 1 170 ? -16.013 12.458 21.925 1.00 91.81 170 GLU A O 1
ATOM 1315 N N . LEU A 1 171 ? -15.043 10.494 22.400 1.00 93.25 171 LEU A N 1
ATOM 1316 C CA . LEU A 1 171 ? -14.583 10.883 23.737 1.00 93.25 171 LEU A CA 1
ATOM 1317 C C . LEU A 1 171 ? -13.425 11.880 23.707 1.00 93.25 171 LEU A C 1
ATOM 1319 O O . LEU A 1 171 ? -13.328 12.714 24.607 1.00 93.25 171 LEU A O 1
ATOM 1323 N N . LEU A 1 172 ? -12.569 11.810 22.686 1.00 92.50 172 LEU A N 1
ATOM 1324 C CA . LEU A 1 172 ? -11.480 12.764 22.496 1.00 92.50 172 LEU A CA 1
ATOM 1325 C C . LEU A 1 172 ? -12.015 14.187 22.250 1.00 92.50 172 LEU A C 1
ATOM 1327 O O . LEU A 1 172 ? -11.352 15.148 22.640 1.00 92.50 172 LEU A O 1
ATOM 1331 N N . LYS A 1 173 ? -13.219 14.311 21.659 1.00 89.38 173 LYS A N 1
ATOM 1332 C CA . LYS A 1 173 ? -13.916 15.578 21.348 1.00 89.38 173 LYS A CA 1
ATOM 1333 C C . LYS A 1 173 ? -13.048 16.588 20.593 1.00 89.38 173 LYS A C 1
ATOM 1335 O O . LYS A 1 173 ? -13.205 17.796 20.753 1.00 89.38 173 LYS A O 1
ATOM 1340 N N . ASP A 1 174 ? -12.130 16.084 19.779 1.00 87.81 174 ASP A N 1
ATOM 1341 C CA . ASP A 1 174 ? -11.171 16.893 19.045 1.00 87.81 174 ASP A CA 1
ATOM 1342 C C . ASP A 1 174 ? -11.502 16.831 17.547 1.00 87.81 174 ASP A C 1
ATOM 1344 O O . ASP A 1 174 ? -11.419 15.746 16.964 1.00 87.81 174 ASP A O 1
ATOM 1348 N N . PRO A 1 175 ? -11.901 17.947 16.908 1.00 83.62 175 PRO A N 1
ATOM 1349 C CA . PRO A 1 175 ? -12.200 17.981 15.476 1.00 83.62 175 PRO A CA 1
ATOM 1350 C C . PRO A 1 175 ? -10.988 17.657 14.595 1.00 83.62 175 PRO A C 1
ATOM 1352 O O . PRO A 1 175 ? -11.165 17.183 13.475 1.00 83.62 175 PRO A O 1
ATOM 1355 N N . ALA A 1 176 ? -9.771 17.906 15.092 1.00 85.56 176 ALA A N 1
ATOM 1356 C CA . ALA A 1 176 ? -8.526 17.516 14.434 1.00 85.56 176 ALA A CA 1
ATOM 1357 C C . ALA A 1 176 ? -8.090 16.090 14.818 1.00 85.56 176 ALA A C 1
ATOM 1359 O O . ALA A 1 176 ? -7.071 15.589 14.336 1.00 85.56 176 ALA A O 1
ATOM 1360 N N . GLY A 1 177 ? -8.852 15.425 15.689 1.00 84.00 177 GLY A N 1
ATOM 1361 C CA . GLY A 1 177 ? -8.600 14.068 16.133 1.00 84.00 177 GLY A CA 1
ATOM 1362 C C . GLY A 1 177 ? -8.606 13.057 14.981 1.00 84.00 177 GLY A C 1
ATOM 1363 O O . GLY A 1 177 ? -9.160 13.298 13.905 1.00 84.00 177 GLY A O 1
ATOM 1364 N N . PRO A 1 178 ? -7.981 11.893 15.188 1.00 86.62 178 PRO A N 1
ATOM 1365 C CA . PRO A 1 178 ? -7.872 10.893 14.144 1.00 86.62 178 PRO A CA 1
ATOM 1366 C C . PRO A 1 178 ? -9.234 10.309 13.763 1.00 86.62 178 PRO A C 1
ATOM 1368 O O . PRO A 1 178 ? -10.034 9.918 14.617 1.00 86.62 178 PRO A O 1
ATOM 1371 N N . ALA A 1 179 ? -9.470 10.180 12.457 1.00 87.69 179 ALA A N 1
ATOM 1372 C CA . ALA A 1 179 ? -10.655 9.508 11.945 1.00 87.69 179 ALA A CA 1
ATOM 1373 C C . ALA A 1 179 ? -10.656 8.021 12.367 1.00 87.69 179 ALA A C 1
ATOM 1375 O O . ALA A 1 179 ? -9.632 7.345 12.192 1.00 87.69 179 ALA A O 1
ATOM 1376 N N . PRO A 1 180 ? -11.787 7.467 12.853 1.00 87.88 180 P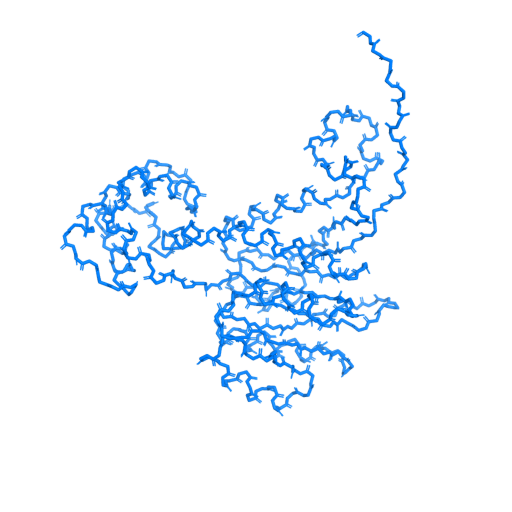RO A N 1
ATOM 1377 C CA . PRO A 1 180 ? -11.874 6.071 13.290 1.00 87.88 180 PRO A CA 1
ATOM 1378 C C . PRO A 1 180 ? -11.396 5.064 12.239 1.00 87.88 180 PRO A C 1
ATOM 1380 O O . PRO A 1 180 ? -10.666 4.130 12.568 1.00 87.88 180 PRO A O 1
ATOM 1383 N N . ASP A 1 181 ? -11.750 5.285 10.971 1.00 83.50 181 ASP A N 1
ATOM 1384 C CA . ASP A 1 181 ? -11.347 4.419 9.860 1.00 83.50 181 ASP A CA 1
ATOM 1385 C C . ASP A 1 181 ? -9.839 4.509 9.574 1.00 83.50 181 ASP A C 1
ATOM 1387 O O . ASP A 1 181 ? -9.190 3.493 9.317 1.00 83.50 181 ASP A O 1
ATOM 1391 N N . GLY A 1 182 ? -9.252 5.706 9.680 1.00 84.50 182 GLY A N 1
ATOM 1392 C CA . GLY A 1 182 ? -7.809 5.915 9.530 1.00 84.50 182 GLY A CA 1
ATOM 1393 C C . GLY A 1 182 ? -7.012 5.211 10.629 1.00 84.50 182 GLY A C 1
ATOM 1394 O O . GLY A 1 182 ? -6.035 4.515 10.357 1.00 84.50 182 GLY A O 1
ATOM 1395 N N . ALA A 1 183 ? -7.480 5.300 11.871 1.00 89.75 183 ALA A N 1
ATOM 1396 C CA . ALA A 1 183 ? -6.871 4.602 12.995 1.00 89.75 183 ALA A CA 1
ATOM 1397 C C . ALA A 1 183 ? -7.051 3.068 12.893 1.00 89.75 183 ALA A C 1
ATOM 1399 O O . ALA A 1 183 ? -6.121 2.308 13.177 1.00 89.75 183 ALA A O 1
ATOM 1400 N N . LEU A 1 184 ? -8.196 2.583 12.403 1.00 88.50 184 LEU A N 1
ATOM 1401 C CA . LEU A 1 184 ? -8.396 1.159 12.114 1.00 88.50 184 LEU A CA 1
ATOM 1402 C C . LEU A 1 184 ? -7.426 0.653 11.031 1.00 88.50 184 LEU A C 1
ATOM 1404 O O . LEU A 1 184 ? -6.867 -0.442 11.151 1.00 88.50 184 LEU A O 1
ATOM 1408 N N . ASN A 1 185 ? -7.200 1.458 9.990 1.00 83.75 185 ASN A N 1
ATOM 1409 C CA . ASN A 1 185 ? -6.224 1.171 8.941 1.00 83.75 185 ASN A CA 1
ATOM 1410 C C . ASN A 1 185 ? -4.794 1.109 9.486 1.00 83.75 185 ASN A C 1
ATOM 1412 O O . ASN A 1 185 ? -4.071 0.176 9.138 1.00 83.75 185 ASN A O 1
ATOM 1416 N N . ALA A 1 186 ? -4.414 2.023 10.380 1.00 88.88 186 ALA A N 1
ATOM 1417 C CA . ALA A 1 186 ? -3.107 2.013 11.034 1.00 88.88 186 ALA A CA 1
ATOM 1418 C C . ALA A 1 186 ? -2.884 0.732 11.857 1.00 88.88 186 ALA A C 1
ATOM 1420 O O . ALA A 1 186 ? -1.863 0.060 11.700 1.00 88.88 186 ALA A O 1
ATOM 1421 N N . LEU A 1 187 ? -3.877 0.332 12.668 1.00 91.00 187 LEU A N 1
ATOM 1422 C CA . LEU A 1 187 ? -3.844 -0.928 13.424 1.00 91.00 187 LEU A CA 1
ATOM 1423 C C . LEU A 1 187 ? -3.625 -2.114 12.491 1.00 91.00 187 LEU A C 1
ATOM 1425 O O . LEU A 1 187 ? -2.725 -2.929 12.686 1.00 91.00 187 LEU A O 1
ATOM 1429 N N . ARG A 1 188 ? -4.437 -2.199 11.442 1.00 86.25 188 ARG A N 1
ATOM 1430 C CA . ARG A 1 188 ? -4.344 -3.266 10.454 1.00 86.25 188 ARG A CA 1
ATOM 1431 C C . ARG A 1 188 ? -2.958 -3.330 9.805 1.00 86.25 188 ARG A C 1
ATOM 1433 O O . ARG A 1 188 ? -2.389 -4.419 9.707 1.00 86.25 188 ARG A O 1
ATOM 1440 N N . ALA A 1 189 ? -2.428 -2.182 9.395 1.00 83.69 189 ALA A N 1
ATOM 1441 C CA . ALA A 1 189 ? -1.156 -2.075 8.698 1.00 83.69 189 ALA A CA 1
ATOM 1442 C C . ALA A 1 189 ? 0.025 -2.528 9.551 1.00 83.69 189 ALA A C 1
ATOM 1444 O O . ALA A 1 189 ? 0.863 -3.299 9.075 1.00 83.69 189 ALA A O 1
ATOM 1445 N N . ALA A 1 190 ? 0.032 -2.129 10.823 1.00 88.69 190 ALA A N 1
ATOM 1446 C CA . ALA A 1 190 ? 1.029 -2.550 11.793 1.00 88.69 190 ALA A CA 1
ATOM 1447 C C . ALA A 1 190 ? 0.983 -4.066 12.026 1.00 88.69 190 ALA A C 1
ATOM 1449 O O . ALA A 1 190 ? 1.985 -4.765 11.870 1.00 88.69 190 ALA A O 1
ATOM 1450 N N . LEU A 1 191 ? -0.204 -4.601 12.337 1.00 86.81 191 LEU A N 1
ATOM 1451 C CA . LEU A 1 191 ? -0.365 -6.008 12.709 1.00 86.81 191 LEU A CA 1
ATOM 1452 C C . LEU A 1 191 ? -0.040 -6.973 11.564 1.00 86.81 191 LEU A C 1
ATOM 1454 O O . LEU A 1 191 ? 0.468 -8.068 11.800 1.00 86.81 191 LEU A O 1
ATOM 1458 N N . ARG A 1 192 ? -0.325 -6.581 10.320 1.00 81.69 192 ARG A N 1
ATOM 1459 C CA . ARG A 1 192 ? -0.028 -7.390 9.130 1.00 81.69 192 ARG A CA 1
ATOM 1460 C C . ARG A 1 192 ? 1.318 -7.064 8.485 1.00 81.69 192 ARG A C 1
ATOM 1462 O O . ARG A 1 192 ? 1.647 -7.695 7.484 1.00 81.69 192 ARG A O 1
ATOM 1469 N N . LYS A 1 193 ? 2.080 -6.106 9.030 1.00 82.44 193 LYS A N 1
ATOM 1470 C CA . LYS A 1 193 ? 3.316 -5.578 8.425 1.00 82.44 193 LYS A CA 1
ATOM 1471 C C . LYS A 1 193 ? 3.122 -5.243 6.945 1.00 82.44 193 LYS A C 1
ATOM 1473 O O . LYS A 1 193 ? 3.950 -5.583 6.102 1.00 82.44 193 LYS A O 1
ATOM 1478 N N . GLU A 1 194 ? 1.993 -4.622 6.617 1.00 78.69 194 GLU A N 1
ATOM 1479 C CA . GLU A 1 194 ? 1.524 -4.567 5.229 1.00 78.69 194 GLU A CA 1
ATOM 1480 C C . GLU A 1 194 ? 2.484 -3.824 4.319 1.00 78.69 194 GLU A C 1
ATOM 1482 O O . GLU A 1 194 ? 2.651 -4.224 3.175 1.00 78.69 194 GLU A O 1
ATOM 1487 N N . GLN A 1 195 ? 3.159 -2.801 4.842 1.00 80.88 195 GLN A N 1
ATOM 1488 C CA . GLN A 1 195 ? 4.170 -2.082 4.086 1.00 80.88 195 GLN A CA 1
ATOM 1489 C C . GLN A 1 195 ? 5.290 -3.020 3.628 1.00 80.88 195 GLN A C 1
ATOM 1491 O O . GLN A 1 195 ? 5.584 -3.065 2.442 1.00 80.88 195 GLN A O 1
ATOM 1496 N N . ALA A 1 196 ? 5.879 -3.804 4.536 1.00 80.50 196 ALA A N 1
ATOM 1497 C CA . ALA A 1 196 ? 6.942 -4.751 4.194 1.00 80.50 196 ALA A CA 1
ATOM 1498 C C . ALA A 1 196 ? 6.449 -5.798 3.188 1.00 80.50 196 ALA A C 1
ATOM 1500 O O . ALA A 1 196 ? 7.092 -6.041 2.175 1.00 80.50 196 ALA A O 1
ATOM 1501 N N . VAL A 1 197 ? 5.245 -6.325 3.423 1.00 75.12 197 VAL A N 1
ATOM 1502 C CA . VAL A 1 197 ? 4.591 -7.285 2.531 1.00 75.12 197 VAL A CA 1
ATOM 1503 C C . VAL A 1 197 ? 4.435 -6.692 1.125 1.00 75.12 197 VAL A C 1
ATOM 1505 O O . VAL A 1 197 ? 4.848 -7.325 0.159 1.00 75.12 197 VAL A O 1
ATOM 1508 N N . VAL A 1 198 ? 3.928 -5.461 0.993 1.00 77.88 198 VAL A N 1
ATOM 1509 C CA . VAL A 1 198 ? 3.803 -4.753 -0.294 1.00 77.88 198 VAL A CA 1
ATOM 1510 C C . VAL A 1 198 ? 5.162 -4.566 -0.967 1.00 77.88 198 VAL A C 1
ATOM 1512 O O . VAL A 1 198 ? 5.273 -4.829 -2.159 1.00 77.88 198 VAL A O 1
ATOM 1515 N N . GLN A 1 199 ? 6.192 -4.154 -0.228 1.00 82.31 199 GLN A N 1
ATOM 1516 C CA . GLN A 1 199 ? 7.544 -3.957 -0.764 1.00 82.31 199 GLN A CA 1
ATOM 1517 C C . GLN A 1 199 ? 8.130 -5.257 -1.324 1.00 82.31 199 GLN A C 1
ATOM 1519 O O . GLN A 1 199 ? 8.600 -5.284 -2.459 1.00 82.31 199 GLN A O 1
ATOM 1524 N N . ASP A 1 200 ? 8.044 -6.347 -0.564 1.00 77.50 200 ASP A N 1
ATOM 1525 C CA . ASP A 1 200 ? 8.517 -7.661 -1.003 1.00 77.50 200 ASP A CA 1
ATOM 1526 C C . ASP A 1 200 ? 7.718 -8.157 -2.215 1.00 77.50 200 ASP A C 1
ATOM 1528 O O . ASP A 1 200 ? 8.283 -8.656 -3.188 1.00 77.50 200 ASP A O 1
ATOM 1532 N N . GLY A 1 201 ? 6.404 -7.928 -2.208 1.00 74.31 201 GLY A N 1
ATOM 1533 C CA . GLY A 1 201 ? 5.535 -8.199 -3.344 1.00 74.31 201 GLY A CA 1
ATOM 1534 C C . GLY A 1 201 ? 5.924 -7.439 -4.609 1.00 74.31 201 GLY A C 1
ATOM 1535 O O . GLY A 1 201 ? 5.973 -8.031 -5.684 1.00 74.31 201 GLY A O 1
ATOM 1536 N N . LEU A 1 202 ? 6.234 -6.146 -4.492 1.00 80.69 202 LEU A N 1
ATOM 1537 C CA . LEU A 1 202 ? 6.679 -5.315 -5.612 1.00 80.69 202 LEU A CA 1
ATOM 1538 C C . LEU A 1 202 ? 7.999 -5.816 -6.200 1.00 80.69 202 LEU A C 1
ATOM 1540 O O . LEU A 1 202 ? 8.110 -5.906 -7.421 1.00 80.69 202 LEU A O 1
ATOM 1544 N N . ARG A 1 203 ? 8.964 -6.206 -5.355 1.00 83.56 203 ARG A N 1
ATOM 1545 C CA . ARG A 1 203 ? 10.229 -6.811 -5.814 1.00 83.56 203 ARG A CA 1
ATOM 1546 C C . ARG A 1 203 ? 9.976 -8.061 -6.641 1.00 83.56 203 ARG A C 1
ATOM 1548 O O . ARG A 1 203 ? 10.533 -8.200 -7.725 1.00 83.56 203 ARG A O 1
ATOM 1555 N N . VAL A 1 204 ? 9.109 -8.947 -6.155 1.00 76.00 204 VAL A N 1
ATOM 1556 C CA . VAL A 1 204 ? 8.760 -10.191 -6.852 1.00 76.00 204 VAL A CA 1
ATOM 1557 C C . VAL A 1 204 ? 8.071 -9.893 -8.180 1.00 76.00 204 VAL A C 1
ATOM 1559 O O . VAL A 1 204 ? 8.445 -10.473 -9.199 1.00 76.00 204 VAL A O 1
ATOM 1562 N N . VAL A 1 205 ? 7.098 -8.976 -8.189 1.00 75.44 205 VAL A N 1
ATOM 1563 C CA . VAL A 1 205 ? 6.397 -8.563 -9.413 1.00 75.44 205 VAL A CA 1
ATOM 1564 C C . VAL A 1 205 ? 7.393 -8.047 -10.444 1.00 75.44 205 VAL A C 1
ATOM 1566 O O . VAL A 1 205 ? 7.402 -8.528 -11.572 1.00 75.44 205 VAL A O 1
ATOM 1569 N N . LEU A 1 206 ? 8.257 -7.108 -10.061 1.00 82.25 206 LEU A N 1
ATOM 1570 C CA . LEU A 1 206 ? 9.223 -6.503 -10.973 1.00 82.25 206 LEU A CA 1
ATOM 1571 C C . LEU A 1 206 ? 10.291 -7.487 -11.429 1.00 82.25 206 LEU A C 1
ATOM 1573 O O . LEU A 1 206 ? 10.693 -7.437 -12.586 1.00 82.25 206 LEU A O 1
ATOM 1577 N N . HIS A 1 207 ? 10.706 -8.429 -10.584 1.00 82.56 207 HIS A N 1
ATOM 1578 C CA . HIS A 1 207 ? 11.626 -9.485 -10.992 1.00 82.56 207 HIS A CA 1
ATOM 1579 C C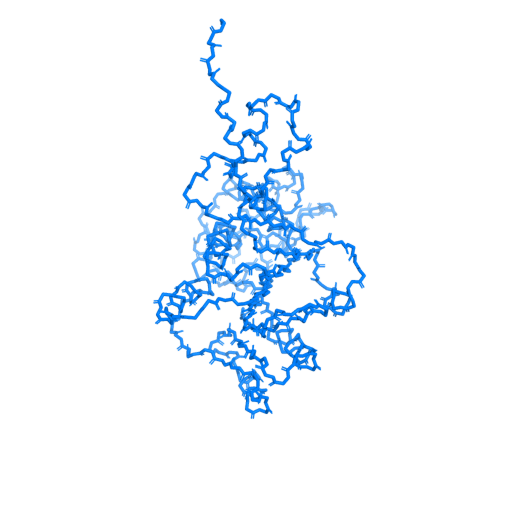 . HIS A 1 207 ? 11.074 -10.276 -12.190 1.00 82.56 207 HIS A C 1
ATOM 1581 O O . HIS A 1 207 ? 11.784 -10.461 -13.176 1.00 82.56 207 HIS A O 1
ATOM 1587 N N . HIS A 1 208 ? 9.787 -10.631 -12.152 1.00 74.56 208 HIS A N 1
ATOM 1588 C CA . HIS A 1 208 ? 9.124 -11.420 -13.196 1.00 74.56 208 HIS A CA 1
ATOM 1589 C C . HIS A 1 208 ? 8.543 -10.586 -14.346 1.00 74.56 208 HIS A C 1
ATOM 1591 O O . HIS A 1 208 ? 8.149 -11.150 -15.367 1.00 74.56 208 HIS A O 1
ATOM 1597 N N . LEU A 1 209 ? 8.469 -9.262 -14.198 1.00 73.06 209 LEU A N 1
ATOM 1598 C CA . LEU A 1 209 ? 7.999 -8.356 -15.243 1.00 73.06 209 LEU A CA 1
ATOM 1599 C C . LEU A 1 209 ? 8.973 -8.357 -16.436 1.00 73.06 209 LEU A C 1
ATOM 1601 O O . LEU A 1 209 ? 10.188 -8.357 -16.250 1.00 73.06 209 LEU A O 1
ATOM 1605 N N . GLU A 1 210 ? 8.465 -8.384 -17.665 1.00 75.38 210 GLU A N 1
ATOM 1606 C CA . GLU A 1 210 ? 9.254 -8.199 -18.882 1.00 75.38 210 GLU A CA 1
ATOM 1607 C C . GLU A 1 210 ? 9.862 -6.788 -18.886 1.00 75.38 210 GLU A C 1
ATOM 1609 O O . GLU A 1 210 ? 9.345 -5.844 -18.286 1.00 75.38 210 GLU A O 1
ATOM 1614 N N . VAL A 1 211 ? 10.987 -6.626 -19.573 1.00 83.31 211 VAL A N 1
ATOM 1615 C CA . VAL A 1 211 ? 11.539 -5.294 -19.837 1.00 83.31 211 VAL A CA 1
ATOM 1616 C C . VAL A 1 211 ? 10.580 -4.536 -20.760 1.00 83.31 211 VAL A C 1
ATOM 1618 O O . VAL A 1 211 ? 10.082 -5.098 -21.731 1.00 83.31 211 VAL A O 1
ATOM 1621 N N . GLY A 1 212 ? 10.326 -3.264 -20.458 1.00 75.12 212 GLY A N 1
ATOM 1622 C CA . GLY A 1 212 ? 9.363 -2.405 -21.152 1.00 75.12 212 GLY A CA 1
ATOM 1623 C C . GLY A 1 212 ? 7.921 -2.576 -20.667 1.00 75.12 212 GLY A C 1
ATOM 1624 O O . GLY A 1 212 ? 7.046 -1.796 -21.038 1.00 75.12 212 GLY A O 1
ATOM 1625 N N . ALA A 1 213 ? 7.646 -3.569 -19.817 1.00 73.44 213 ALA A N 1
ATOM 1626 C CA . ALA A 1 213 ? 6.320 -3.754 -19.247 1.00 73.44 213 ALA A CA 1
ATOM 1627 C C . ALA A 1 213 ? 6.061 -2.806 -18.069 1.00 73.44 213 ALA A C 1
ATOM 1629 O O . ALA A 1 213 ? 6.977 -2.357 -17.371 1.00 73.44 213 ALA A O 1
ATOM 1630 N N . ARG A 1 214 ? 4.771 -2.521 -17.841 1.00 71.31 214 ARG A N 1
ATOM 1631 C CA . ARG A 1 214 ? 4.311 -1.536 -16.856 1.00 71.31 214 ARG A CA 1
ATOM 1632 C C . ARG A 1 214 ? 3.563 -2.161 -15.682 1.00 71.31 214 ARG A C 1
ATOM 1634 O O . ARG A 1 214 ? 2.733 -3.052 -15.852 1.00 71.31 214 ARG A O 1
ATOM 1641 N N . CYS A 1 215 ? 3.832 -1.653 -14.489 1.00 72.94 215 CYS A N 1
ATOM 1642 C CA . CYS A 1 215 ? 3.125 -1.925 -13.252 1.00 72.94 215 CYS A CA 1
ATOM 1643 C C . CYS A 1 215 ? 2.415 -0.645 -12.791 1.00 72.94 215 CYS A C 1
ATOM 1645 O O . CYS A 1 215 ? 3.069 0.351 -12.501 1.00 72.94 215 CYS A O 1
ATOM 1647 N N . VAL A 1 216 ? 1.088 -0.651 -12.719 1.00 70.25 216 VAL A N 1
ATOM 1648 C CA . VAL A 1 216 ? 0.314 0.460 -12.156 1.00 70.25 216 VAL A CA 1
ATOM 1649 C C . VAL A 1 216 ? 0.024 0.164 -10.683 1.00 70.25 216 VAL A C 1
ATOM 1651 O O . VAL A 1 216 ? -0.293 -0.960 -10.323 1.00 70.25 216 VAL A O 1
ATOM 1654 N N . LEU A 1 217 ? 0.098 1.136 -9.790 1.00 71.75 217 LEU A N 1
ATOM 1655 C CA . LEU A 1 217 ? -0.254 0.969 -8.380 1.00 71.75 217 LEU A CA 1
ATOM 1656 C C . LEU A 1 217 ? -1.325 1.990 -8.029 1.00 71.75 217 LEU A C 1
ATOM 1658 O O . LEU A 1 217 ? -1.176 3.169 -8.331 1.00 71.75 217 LEU A O 1
ATOM 1662 N N . LEU A 1 218 ? -2.393 1.544 -7.380 1.00 68.88 218 LEU A N 1
ATOM 1663 C CA . LEU A 1 218 ? -3.464 2.387 -6.869 1.00 68.88 218 LEU A CA 1
ATOM 1664 C C . LEU A 1 218 ? -3.484 2.277 -5.353 1.00 68.88 218 LEU A C 1
ATOM 1666 O O . LEU A 1 218 ? -3.620 1.187 -4.794 1.00 68.88 218 LEU A O 1
ATOM 1670 N N . SER A 1 219 ? -3.386 3.418 -4.685 1.00 72.00 219 SER A N 1
ATOM 1671 C CA . SER A 1 219 ? -3.488 3.484 -3.233 1.00 72.00 219 SER A CA 1
ATOM 1672 C C . SER A 1 219 ? -4.355 4.667 -2.830 1.00 72.00 219 SER A C 1
ATOM 1674 O O . SER A 1 219 ? -4.225 5.766 -3.365 1.00 72.00 219 SER A O 1
ATOM 1676 N N . ASP A 1 220 ? -5.250 4.460 -1.869 1.00 70.31 220 ASP A N 1
ATOM 1677 C CA . ASP A 1 220 ? -5.930 5.542 -1.149 1.00 70.31 220 ASP A CA 1
ATOM 1678 C C . ASP A 1 220 ? -5.251 5.892 0.180 1.00 70.31 220 ASP A C 1
ATOM 1680 O O . ASP A 1 220 ? -5.655 6.838 0.854 1.00 70.31 220 ASP A O 1
ATOM 1684 N N . ARG A 1 221 ? -4.179 5.171 0.524 1.00 73.12 221 ARG A N 1
ATOM 1685 C CA . ARG A 1 221 ? -3.480 5.289 1.799 1.00 73.12 221 ARG A CA 1
ATOM 1686 C C . ARG A 1 221 ? -2.159 6.012 1.658 1.00 73.12 221 ARG A C 1
ATOM 1688 O O . ARG A 1 221 ? -1.321 5.631 0.834 1.00 73.12 221 ARG A O 1
ATOM 1695 N N . ARG A 1 222 ? -1.948 7.017 2.510 1.00 76.75 222 ARG A N 1
ATOM 1696 C CA . ARG A 1 222 ? -0.745 7.862 2.464 1.00 76.75 222 ARG A CA 1
ATOM 1697 C C . ARG A 1 222 ? 0.523 7.079 2.801 1.00 76.75 222 ARG A C 1
ATOM 1699 O O . ARG A 1 222 ? 1.537 7.264 2.136 1.00 76.75 222 ARG A O 1
ATOM 1706 N N . ASP A 1 223 ? 0.470 6.203 3.800 1.00 76.44 223 ASP A N 1
ATOM 1707 C CA . ASP A 1 223 ? 1.630 5.421 4.243 1.00 76.44 223 ASP A CA 1
ATOM 1708 C C . ASP A 1 223 ? 2.150 4.493 3.133 1.00 76.44 223 ASP A C 1
ATOM 1710 O O . ASP A 1 223 ? 3.353 4.439 2.863 1.00 76.44 223 ASP A O 1
ATOM 1714 N N . PHE A 1 224 ? 1.231 3.862 2.400 1.00 78.50 224 PHE A N 1
ATOM 1715 C CA . PHE A 1 224 ? 1.569 3.031 1.246 1.00 78.50 224 PHE A CA 1
ATOM 1716 C C . PHE A 1 224 ? 2.200 3.848 0.127 1.00 78.50 224 PHE A C 1
ATOM 1718 O O . PHE A 1 224 ? 3.236 3.449 -0.401 1.00 78.50 224 PHE A O 1
ATOM 1725 N N . CYS A 1 225 ? 1.631 5.010 -0.190 1.00 80.62 225 CYS A N 1
ATOM 1726 C CA . CYS A 1 225 ? 2.194 5.931 -1.172 1.00 80.62 225 CYS A CA 1
ATOM 1727 C C . CYS A 1 225 ? 3.628 6.354 -0.826 1.00 80.62 225 CYS A C 1
ATOM 1729 O O . CYS A 1 225 ? 4.499 6.367 -1.694 1.00 80.62 225 CYS A O 1
ATOM 1731 N N . VAL A 1 226 ? 3.898 6.684 0.442 1.00 84.25 226 VAL A N 1
ATOM 1732 C CA . VAL A 1 226 ? 5.246 7.053 0.907 1.00 84.25 226 VAL A CA 1
ATOM 1733 C C . VAL A 1 226 ? 6.225 5.905 0.690 1.00 84.25 226 VAL A C 1
ATOM 1735 O O . VAL A 1 226 ? 7.306 6.109 0.134 1.00 84.25 226 VAL A O 1
ATOM 1738 N N . GLY A 1 227 ? 5.856 4.687 1.082 1.00 85.19 227 GLY A N 1
ATOM 1739 C CA . GLY A 1 227 ? 6.756 3.558 0.902 1.00 85.19 227 GLY A CA 1
ATOM 1740 C C . GLY A 1 227 ? 6.884 3.095 -0.553 1.00 85.19 227 GLY A C 1
ATOM 1741 O O . GLY A 1 227 ? 7.960 2.649 -0.934 1.00 85.19 227 GLY A O 1
ATOM 1742 N N . ILE A 1 228 ? 5.859 3.254 -1.396 1.00 85.12 228 ILE A N 1
ATOM 1743 C CA . ILE A 1 228 ? 5.975 3.042 -2.850 1.00 85.12 228 ILE A CA 1
ATOM 1744 C C . ILE A 1 228 ? 6.986 4.028 -3.445 1.00 85.12 228 ILE A C 1
ATOM 1746 O O . ILE A 1 228 ? 7.895 3.607 -4.147 1.00 85.12 228 ILE A O 1
ATOM 1750 N N . ARG A 1 229 ? 6.911 5.323 -3.119 1.00 87.69 229 ARG A N 1
ATOM 1751 C CA . ARG A 1 229 ? 7.906 6.304 -3.594 1.00 87.69 229 ARG A CA 1
ATOM 1752 C C . ARG A 1 229 ? 9.320 5.969 -3.142 1.00 87.69 229 ARG A C 1
ATOM 1754 O O . ARG A 1 229 ? 10.263 6.104 -3.914 1.00 87.69 229 ARG A O 1
ATOM 1761 N N . ARG A 1 230 ? 9.475 5.528 -1.891 1.00 88.94 230 ARG A N 1
ATOM 1762 C CA . ARG A 1 230 ? 10.766 5.055 -1.382 1.00 88.94 230 ARG A CA 1
ATOM 1763 C C . ARG A 1 230 ? 11.273 3.864 -2.197 1.00 88.94 230 ARG A C 1
ATOM 1765 O O . ARG A 1 230 ? 12.420 3.883 -2.621 1.00 88.94 230 ARG A O 1
ATOM 1772 N N . PHE A 1 231 ? 10.411 2.883 -2.452 1.00 90.12 231 PHE A N 1
ATOM 1773 C CA . PHE A 1 231 ? 10.728 1.727 -3.285 1.00 90.12 231 PHE A CA 1
ATOM 1774 C C . PHE A 1 231 ? 11.193 2.132 -4.686 1.00 90.12 231 PHE A C 1
ATOM 1776 O O . PHE A 1 231 ? 12.182 1.601 -5.181 1.00 90.12 231 PHE A O 1
ATOM 1783 N N . LEU A 1 232 ? 10.485 3.077 -5.311 1.00 88.88 232 LEU A N 1
ATOM 1784 C CA . LEU A 1 232 ? 10.825 3.589 -6.635 1.00 88.88 232 LEU A CA 1
ATOM 1785 C C . LEU A 1 232 ? 12.221 4.200 -6.650 1.00 88.88 232 LEU A C 1
ATOM 1787 O O . LEU A 1 232 ? 13.041 3.765 -7.445 1.00 88.88 232 LEU A O 1
ATOM 1791 N N . ARG A 1 233 ? 12.524 5.098 -5.706 1.00 88.56 233 ARG A N 1
ATOM 1792 C CA . ARG A 1 233 ? 13.859 5.708 -5.566 1.00 88.56 233 ARG A CA 1
ATOM 1793 C C . ARG A 1 233 ? 14.964 4.679 -5.336 1.00 88.56 233 ARG A C 1
ATOM 1795 O O . ARG A 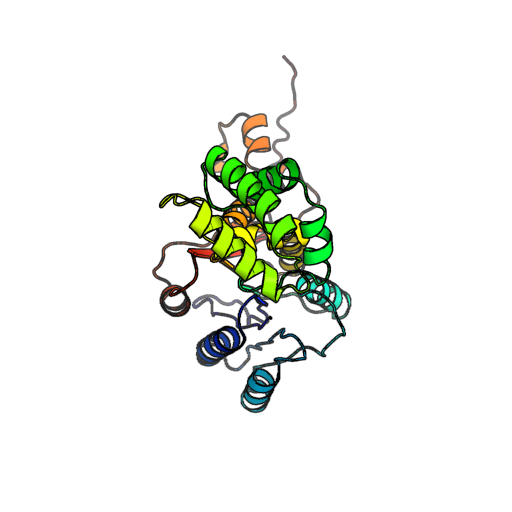1 233 ? 16.055 4.806 -5.872 1.00 88.56 233 ARG A O 1
ATOM 1802 N N . GLU A 1 234 ? 14.691 3.642 -4.544 1.00 90.44 234 GLU A N 1
ATOM 1803 C CA . GLU A 1 234 ? 15.652 2.559 -4.291 1.00 90.44 234 GLU A CA 1
ATOM 1804 C C . GLU A 1 234 ? 15.959 1.725 -5.550 1.00 90.44 234 GLU A C 1
ATOM 1806 O O . GLU A 1 234 ? 16.993 1.061 -5.590 1.00 90.44 234 GLU A O 1
ATOM 1811 N N . ASN A 1 235 ? 15.090 1.761 -6.568 1.00 91.25 235 ASN A N 1
ATOM 1812 C CA . ASN A 1 235 ? 15.201 0.977 -7.802 1.00 91.25 235 ASN A CA 1
ATOM 1813 C C . ASN A 1 235 ? 15.307 1.849 -9.069 1.00 91.25 235 ASN A C 1
ATOM 1815 O O . ASN A 1 235 ? 15.203 1.323 -10.179 1.00 91.25 235 ASN A O 1
ATOM 1819 N N . GLU A 1 236 ? 15.474 3.159 -8.924 1.00 90.38 236 GLU A N 1
ATOM 1820 C CA . GLU A 1 236 ? 15.596 4.099 -10.036 1.00 90.38 236 GLU A CA 1
ATOM 1821 C C . GLU A 1 236 ? 17.009 4.037 -10.632 1.00 90.38 236 GLU A C 1
ATOM 1823 O O . GLU A 1 236 ? 17.989 3.832 -9.907 1.00 90.38 236 GLU A O 1
ATOM 1828 N N . ASP A 1 237 ? 17.117 4.181 -11.956 1.00 88.75 237 ASP A N 1
ATOM 1829 C CA . ASP A 1 237 ? 18.423 4.318 -12.608 1.00 88.75 237 ASP A CA 1
ATOM 1830 C C . ASP A 1 237 ? 18.975 5.729 -12.419 1.00 88.75 237 ASP A C 1
ATOM 1832 O O . ASP A 1 237 ? 18.222 6.686 -12.234 1.00 88.75 237 ASP A O 1
ATOM 1836 N N . VAL A 1 238 ? 20.293 5.868 -12.497 1.00 86.19 238 VAL A N 1
ATOM 1837 C CA . VAL A 1 238 ? 20.917 7.186 -12.448 1.00 86.19 238 VAL A CA 1
ATOM 1838 C C . VAL A 1 238 ? 20.980 7.780 -13.852 1.00 86.19 238 VAL A C 1
ATOM 1840 O O . VAL A 1 238 ? 21.450 7.139 -14.790 1.00 86.19 238 VAL A O 1
ATOM 1843 N N . ASP A 1 239 ? 20.535 9.024 -13.999 1.00 85.69 239 ASP A N 1
ATOM 1844 C CA . ASP A 1 239 ? 20.822 9.803 -15.201 1.00 85.69 239 ASP A CA 1
ATOM 1845 C C . ASP A 1 239 ? 22.252 10.354 -15.090 1.00 85.69 239 ASP A C 1
ATOM 1847 O O . ASP A 1 239 ? 22.498 11.319 -14.360 1.00 85.69 239 ASP A O 1
ATOM 1851 N N . GLU A 1 240 ? 23.204 9.690 -15.758 1.00 83.38 240 GLU A N 1
ATOM 1852 C CA . GLU A 1 240 ? 24.634 10.032 -15.716 1.00 83.38 240 GLU A CA 1
ATOM 1853 C C . GLU A 1 240 ? 24.894 11.493 -16.121 1.00 83.38 240 GLU A C 1
ATOM 1855 O O . GLU A 1 240 ? 25.758 12.139 -15.524 1.00 83.38 240 GLU A O 1
ATOM 1860 N N . ASP A 1 241 ? 24.127 12.034 -17.072 1.00 85.50 241 ASP A N 1
ATOM 1861 C CA . ASP A 1 241 ? 24.307 13.404 -17.559 1.00 85.50 241 ASP A CA 1
ATOM 1862 C C . ASP A 1 241 ? 23.836 14.427 -16.512 1.00 85.50 241 ASP A C 1
ATOM 1864 O O . ASP A 1 241 ? 24.454 15.478 -16.331 1.00 85.50 241 ASP A O 1
ATOM 1868 N N . LEU A 1 242 ? 22.780 14.102 -15.758 1.00 86.00 242 LEU A N 1
ATOM 1869 C CA . LEU A 1 242 ? 22.253 14.956 -14.689 1.00 86.00 242 LEU A CA 1
ATOM 1870 C C . LEU A 1 242 ? 23.187 15.013 -13.468 1.00 86.00 242 LEU A C 1
ATOM 1872 O O . LEU A 1 242 ? 23.262 16.034 -12.774 1.00 86.00 242 LEU A O 1
ATOM 1876 N N . VAL A 1 243 ? 23.867 13.902 -13.168 1.00 87.06 243 VAL A N 1
ATOM 1877 C CA . VAL A 1 243 ? 24.690 13.759 -11.956 1.00 87.06 243 VAL A CA 1
ATOM 1878 C C . VAL A 1 243 ? 26.193 13.871 -12.208 1.00 87.06 243 VAL A C 1
ATOM 1880 O O . VAL A 1 243 ? 26.961 13.663 -11.269 1.00 87.06 243 VAL A O 1
ATOM 1883 N N . ALA A 1 244 ? 26.623 14.214 -13.426 1.00 85.81 244 ALA A N 1
ATOM 1884 C CA . ALA A 1 244 ? 28.032 14.226 -13.830 1.00 85.81 244 ALA A CA 1
ATOM 1885 C C . ALA A 1 244 ? 28.953 14.986 -12.851 1.00 85.81 244 ALA A C 1
ATOM 1887 O O . ALA A 1 244 ? 30.030 14.504 -12.508 1.00 85.81 244 ALA A O 1
ATOM 1888 N N . ASP A 1 245 ? 28.494 16.129 -12.328 1.00 89.56 245 ASP A N 1
ATOM 1889 C CA . ASP A 1 245 ? 29.262 16.981 -11.405 1.00 89.56 245 ASP A CA 1
ATOM 1890 C C . ASP A 1 245 ? 28.992 16.694 -9.915 1.00 89.56 245 ASP A C 1
ATOM 1892 O O . ASP A 1 245 ? 29.445 17.415 -9.017 1.00 89.56 245 ASP A O 1
ATOM 1896 N N . TRP A 1 246 ? 28.193 15.672 -9.604 1.00 89.62 246 TRP A N 1
ATOM 1897 C CA . TRP A 1 246 ? 27.801 15.382 -8.230 1.00 89.62 246 TRP A CA 1
ATOM 1898 C C . TRP A 1 246 ? 28.875 14.566 -7.520 1.00 89.62 246 TRP A C 1
ATOM 1900 O O . TRP A 1 246 ? 29.517 13.678 -8.074 1.00 89.62 246 TRP A O 1
ATOM 1910 N N . ARG A 1 247 ? 29.040 14.825 -6.218 1.00 89.06 247 ARG A N 1
ATOM 1911 C CA . ARG A 1 247 ? 29.963 14.033 -5.401 1.00 89.06 247 ARG A CA 1
ATOM 1912 C C . A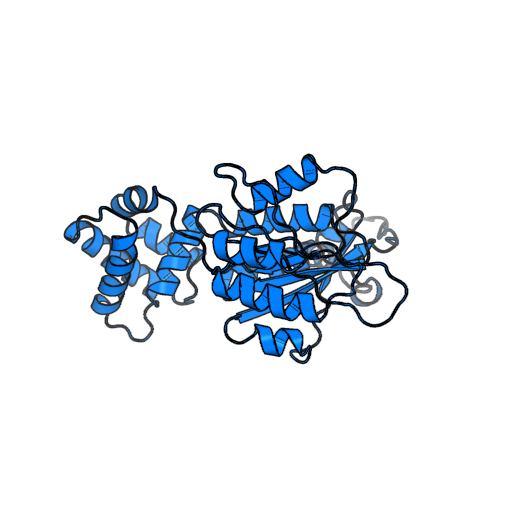RG A 1 247 ? 29.493 12.568 -5.344 1.00 89.06 247 ARG A C 1
ATOM 1914 O O . ARG A 1 247 ? 28.315 12.349 -5.046 1.00 89.06 247 ARG A O 1
ATOM 1921 N N . PRO A 1 248 ? 30.386 11.569 -5.482 1.00 84.25 248 PRO A N 1
ATOM 1922 C CA . PRO A 1 248 ? 29.999 10.156 -5.531 1.00 84.25 248 PRO A CA 1
ATOM 1923 C C . PRO A 1 248 ? 29.152 9.683 -4.343 1.00 84.25 248 PRO A C 1
ATOM 1925 O O . PRO A 1 248 ? 28.181 8.958 -4.526 1.00 84.25 248 PRO A O 1
ATOM 1928 N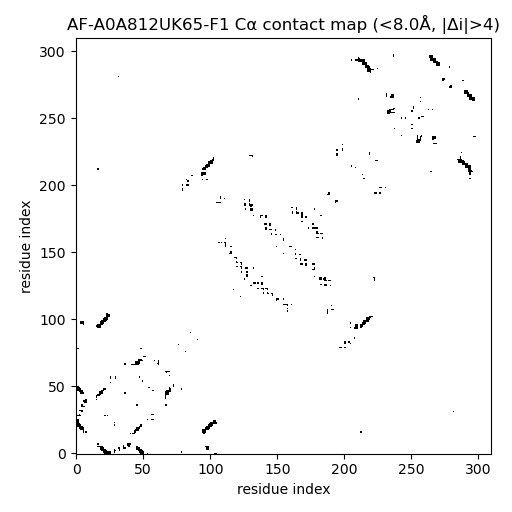 N . HIS A 1 249 ? 29.451 10.145 -3.123 1.00 86.62 249 HIS A N 1
ATOM 1929 C CA . HIS A 1 249 ? 28.667 9.787 -1.932 1.00 86.62 249 HIS A CA 1
ATOM 1930 C C . HIS A 1 249 ? 27.225 10.317 -1.971 1.00 86.62 249 HIS A C 1
ATOM 1932 O O . HIS A 1 249 ? 26.335 9.710 -1.384 1.00 86.62 249 HIS A O 1
ATOM 1938 N N . LYS A 1 250 ? 26.989 11.446 -2.653 1.00 87.88 250 LYS A N 1
ATOM 1939 C CA . LYS A 1 250 ? 25.653 12.024 -2.838 1.00 87.88 250 LYS A CA 1
ATOM 1940 C C . LYS A 1 250 ? 24.866 11.239 -3.887 1.00 87.88 250 LYS A C 1
ATOM 1942 O O . LYS A 1 250 ? 23.674 11.024 -3.713 1.00 87.88 250 LYS A O 1
ATOM 1947 N N . VAL A 1 251 ? 25.531 10.796 -4.954 1.00 85.44 251 VAL A N 1
ATOM 1948 C CA . VAL A 1 251 ? 24.916 9.933 -5.976 1.00 85.44 251 VAL A CA 1
ATOM 1949 C C . VAL A 1 251 ? 24.549 8.581 -5.367 1.00 85.44 251 VAL A C 1
ATOM 1951 O O . VAL A 1 251 ? 23.406 8.154 -5.466 1.00 85.44 251 VAL A O 1
ATOM 1954 N N . ALA A 1 252 ? 25.478 7.968 -4.634 1.00 84.88 252 ALA A N 1
ATOM 1955 C CA . ALA A 1 252 ? 25.274 6.717 -3.910 1.00 84.88 252 ALA A CA 1
ATOM 1956 C C . ALA A 1 252 ? 24.089 6.745 -2.931 1.00 84.88 252 ALA A C 1
ATOM 1958 O O . ALA A 1 252 ? 23.363 5.760 -2.817 1.00 84.88 252 ALA A O 1
ATOM 1959 N N . SER A 1 253 ? 23.896 7.851 -2.204 1.00 86.00 253 SER A N 1
ATOM 1960 C CA . SER A 1 253 ? 22.809 7.959 -1.226 1.00 86.00 253 SER A CA 1
ATOM 1961 C C . SER A 1 253 ? 21.438 8.188 -1.864 1.00 86.00 253 SER A C 1
ATOM 1963 O O . SER A 1 253 ? 20.432 7.782 -1.284 1.00 86.00 253 SER A O 1
ATOM 1965 N N . LEU A 1 254 ? 21.390 8.830 -3.035 1.00 85.31 254 LEU A N 1
ATOM 1966 C CA . LEU A 1 254 ? 20.148 9.147 -3.743 1.00 85.31 254 LEU A CA 1
ATOM 1967 C C . LEU A 1 254 ? 19.737 8.074 -4.755 1.00 85.31 254 LEU A C 1
ATOM 1969 O O . LEU A 1 254 ? 18.541 7.883 -4.950 1.00 85.31 254 LEU A O 1
ATOM 1973 N N . PHE A 1 255 ? 20.700 7.342 -5.321 1.00 86.75 255 PHE A N 1
ATOM 1974 C CA . PHE A 1 255 ? 20.488 6.265 -6.292 1.00 86.75 255 PHE A CA 1
ATOM 1975 C C . PHE A 1 255 ? 21.165 4.970 -5.816 1.00 86.75 255 PHE A C 1
ATOM 1977 O O . PHE A 1 255 ? 22.200 4.569 -6.362 1.00 86.75 255 PHE A O 1
ATOM 1984 N N . PRO A 1 256 ? 20.614 4.287 -4.793 1.00 85.94 256 PRO A N 1
ATOM 1985 C CA . PRO A 1 256 ? 21.235 3.100 -4.202 1.00 85.94 256 PRO A CA 1
ATOM 1986 C C . PRO A 1 256 ? 21.437 1.956 -5.204 1.00 85.94 256 PRO A C 1
ATOM 1988 O O . PRO A 1 256 ? 22.393 1.189 -5.083 1.00 85.94 256 PRO A O 1
ATOM 1991 N N . LEU A 1 257 ? 20.579 1.861 -6.229 1.00 85.75 257 LEU A N 1
ATOM 1992 C CA . LEU A 1 257 ? 20.675 0.837 -7.271 1.00 85.75 257 LEU A CA 1
ATOM 1993 C C . LEU A 1 257 ? 22.014 0.880 -8.025 1.00 85.75 257 LEU A C 1
ATOM 1995 O O . LEU A 1 257 ? 22.514 -0.168 -8.432 1.00 85.75 257 LEU A O 1
ATOM 1999 N N . SER A 1 258 ? 22.640 2.058 -8.142 1.00 78.62 258 SER A N 1
ATOM 2000 C CA . SER A 1 258 ? 23.963 2.222 -8.766 1.00 78.62 258 SER A CA 1
ATOM 2001 C C . SER A 1 258 ? 25.053 1.369 -8.100 1.00 78.62 258 SER A C 1
ATOM 2003 O O . SER A 1 258 ? 26.014 0.963 -8.754 1.00 78.62 258 SER A O 1
ATOM 2005 N N . GLN A 1 259 ? 24.883 1.036 -6.816 1.00 78.94 259 GLN A N 1
ATOM 2006 C CA . GLN A 1 259 ? 25.809 0.202 -6.051 1.00 78.94 259 GLN A CA 1
ATOM 2007 C C . GLN A 1 259 ? 25.522 -1.297 -6.185 1.00 78.94 259 GLN A C 1
ATOM 2009 O O . GLN A 1 259 ? 26.399 -2.117 -5.923 1.00 78.94 259 GLN A O 1
ATOM 2014 N N . ASN A 1 260 ? 24.313 -1.676 -6.601 1.00 80.50 260 ASN A N 1
ATOM 2015 C CA . ASN A 1 260 ? 23.917 -3.072 -6.716 1.00 80.50 260 ASN A CA 1
ATOM 2016 C C . ASN A 1 260 ? 24.232 -3.590 -8.125 1.00 80.50 260 ASN A C 1
ATOM 2018 O O . ASN A 1 260 ? 23.534 -3.263 -9.083 1.00 80.50 260 ASN A O 1
ATOM 2022 N N . ALA A 1 261 ? 25.311 -4.360 -8.271 1.00 69.56 261 ALA A N 1
ATOM 2023 C CA . ALA A 1 261 ? 25.723 -4.928 -9.558 1.00 69.56 261 ALA A CA 1
ATOM 2024 C C . ALA A 1 261 ? 24.896 -6.155 -9.988 1.00 69.56 261 ALA A C 1
ATOM 2026 O O . ALA A 1 261 ? 24.952 -6.547 -11.150 1.00 69.56 261 ALA A O 1
ATOM 2027 N N . GLU A 1 262 ? 24.134 -6.762 -9.076 1.00 79.06 262 GLU A N 1
ATOM 2028 C CA . GLU A 1 262 ? 23.431 -8.027 -9.326 1.00 79.06 262 GLU A CA 1
ATOM 2029 C C . GLU A 1 262 ? 22.050 -7.834 -9.964 1.00 79.06 262 GLU A C 1
ATOM 2031 O O . GLU A 1 262 ? 21.495 -8.772 -10.534 1.00 79.06 262 GLU A O 1
ATOM 2036 N N . GLN A 1 263 ? 21.484 -6.626 -9.889 1.00 84.94 263 GLN A N 1
ATOM 2037 C CA . GLN A 1 263 ? 20.162 -6.323 -10.429 1.00 84.94 263 GLN A CA 1
ATOM 2038 C C . GLN A 1 263 ? 20.270 -5.720 -11.846 1.00 84.94 263 GLN A C 1
ATOM 2040 O O . GLN A 1 263 ? 20.671 -4.565 -11.984 1.00 84.94 263 GLN A O 1
ATOM 2045 N N . PRO A 1 264 ? 19.874 -6.447 -12.915 1.00 87.31 264 PRO A N 1
ATOM 2046 C CA . PRO A 1 264 ? 20.051 -6.000 -14.303 1.00 87.31 264 PRO A CA 1
ATOM 2047 C C . PRO A 1 264 ? 18.947 -5.047 -14.795 1.00 87.31 264 PRO A C 1
ATOM 2049 O O . PRO A 1 264 ? 18.865 -4.741 -15.985 1.00 87.31 264 PRO A O 1
ATOM 2052 N N . TRP A 1 265 ? 18.049 -4.620 -13.907 1.00 90.12 265 TRP A N 1
ATOM 2053 C CA . TRP A 1 265 ? 16.879 -3.817 -14.244 1.00 90.12 265 TRP A CA 1
ATOM 2054 C C . TRP A 1 265 ? 16.666 -2.685 -13.243 1.00 90.12 265 TRP A C 1
ATOM 2056 O O . TRP A 1 265 ? 16.957 -2.816 -12.054 1.00 90.12 265 TRP A O 1
ATOM 2066 N N . CYS A 1 266 ? 16.092 -1.598 -13.737 1.00 91.94 266 CYS A N 1
ATOM 2067 C CA . CYS A 1 266 ? 15.650 -0.443 -12.967 1.00 91.94 266 CYS A CA 1
ATOM 2068 C C . CYS A 1 266 ? 14.150 -0.219 -13.177 1.00 91.94 266 CYS A C 1
ATOM 2070 O O . CYS A 1 266 ? 13.502 -0.866 -14.012 1.00 91.94 266 CYS A O 1
ATOM 2072 N N . VAL A 1 267 ? 13.591 0.698 -12.399 1.00 90.88 267 VAL A N 1
ATOM 2073 C CA . VAL A 1 267 ? 12.237 1.200 -12.591 1.00 90.88 267 VAL A CA 1
ATOM 2074 C C . VAL A 1 267 ? 12.275 2.658 -13.001 1.00 90.88 267 VAL A C 1
ATOM 2076 O O . VAL A 1 267 ? 13.089 3.432 -12.509 1.00 90.88 267 VAL A O 1
ATOM 2079 N N . ALA A 1 268 ? 11.356 3.031 -13.879 1.00 85.62 268 ALA A N 1
ATOM 2080 C CA . ALA A 1 268 ? 11.064 4.420 -14.176 1.00 85.62 268 ALA A CA 1
ATOM 2081 C C . ALA A 1 268 ? 9.601 4.695 -13.854 1.00 85.62 268 ALA A C 1
ATOM 2083 O O . ALA A 1 268 ? 8.711 3.951 -14.275 1.00 85.62 268 ALA A O 1
ATOM 2084 N N . GLU A 1 269 ? 9.346 5.767 -13.115 1.00 82.88 269 GLU A N 1
ATOM 2085 C CA . GLU A 1 269 ? 7.993 6.279 -12.970 1.00 82.88 269 GLU A CA 1
ATOM 2086 C C . GLU A 1 269 ? 7.600 7.001 -14.270 1.00 82.88 269 GLU A C 1
ATOM 2088 O O . GLU A 1 269 ? 8.226 7.973 -14.677 1.00 82.88 269 GLU A O 1
ATOM 2093 N N . VAL A 1 270 ? 6.577 6.494 -14.958 1.00 73.50 270 VAL A N 1
ATOM 2094 C CA . VAL A 1 270 ? 6.087 7.001 -16.255 1.00 73.50 270 VAL A CA 1
ATOM 2095 C C . VAL A 1 270 ? 4.964 8.029 -16.064 1.00 73.50 270 VAL A C 1
ATOM 2097 O O . VAL A 1 270 ? 4.383 8.520 -17.030 1.00 73.50 270 VAL A O 1
ATOM 2100 N N . THR A 1 271 ? 4.604 8.355 -14.823 1.00 61.41 271 THR A N 1
ATOM 2101 C CA . THR A 1 271 ? 3.450 9.202 -14.523 1.00 61.41 271 THR A CA 1
ATOM 2102 C C . THR A 1 271 ? 3.688 10.658 -14.957 1.00 61.41 271 THR A C 1
ATOM 2104 O O . THR A 1 271 ? 4.198 11.480 -14.202 1.00 61.41 271 THR A O 1
ATOM 2107 N N . HIS A 1 272 ? 3.243 11.011 -16.167 1.00 40.34 272 HIS A N 1
ATOM 2108 C CA . HIS A 1 272 ? 2.978 12.392 -16.567 1.00 40.34 272 HIS A CA 1
ATOM 2109 C C . HIS A 1 272 ? 1.469 12.660 -16.534 1.00 40.34 272 HIS A C 1
ATOM 2111 O O . HIS A 1 272 ? 0.748 12.336 -17.470 1.00 40.34 272 HIS A O 1
ATOM 2117 N N . SER A 1 273 ? 1.032 13.342 -15.471 1.00 36.00 273 SER A N 1
ATOM 2118 C CA . SER A 1 273 ? -0.234 14.079 -15.370 1.00 36.00 273 SER A CA 1
ATOM 2119 C C . SER A 1 273 ? -1.536 13.261 -15.332 1.00 36.00 273 SER A C 1
ATOM 2121 O O . SER A 1 273 ? -1.709 12.233 -15.977 1.00 36.00 273 SER A O 1
ATOM 2123 N N . ALA A 1 274 ? -2.500 13.778 -14.573 1.00 36.47 274 ALA A N 1
ATOM 2124 C CA . ALA A 1 274 ? -3.843 13.254 -14.315 1.00 36.47 274 ALA A CA 1
ATOM 2125 C C . ALA A 1 274 ? -4.781 13.218 -15.550 1.00 36.47 274 ALA A C 1
ATOM 2127 O O . ALA A 1 274 ? -5.992 13.388 -15.414 1.00 36.47 274 ALA A O 1
ATOM 2128 N N . VAL A 1 275 ? -4.233 13.044 -16.756 1.00 36.03 275 VAL A N 1
ATOM 2129 C CA . VAL A 1 275 ? -4.934 13.194 -18.043 1.00 36.03 275 VAL A CA 1
ATOM 2130 C C . VAL A 1 275 ? -5.101 11.860 -18.779 1.00 36.03 275 VAL A C 1
ATOM 2132 O O . VAL A 1 275 ? -5.788 11.824 -19.793 1.00 36.03 275 VAL A O 1
ATOM 2135 N N . ASP A 1 276 ? -4.575 10.737 -18.270 1.00 44.59 276 ASP A N 1
ATOM 2136 C CA . ASP A 1 276 ? -4.983 9.431 -18.802 1.00 44.59 276 ASP A CA 1
ATOM 2137 C C . ASP A 1 276 ? -6.481 9.219 -18.480 1.00 44.59 276 ASP A C 1
ATOM 2139 O O . ASP A 1 276 ? -6.838 9.119 -17.297 1.00 44.59 276 ASP A O 1
ATOM 2143 N N . PRO A 1 277 ? -7.384 9.138 -19.479 1.00 41.53 277 PRO A N 1
ATOM 2144 C CA . PRO A 1 277 ? -8.820 8.951 -19.260 1.00 41.53 277 PRO A CA 1
ATOM 2145 C C . PRO A 1 277 ? -9.155 7.704 -18.421 1.00 41.53 277 PRO A C 1
ATOM 2147 O O . PRO A 1 277 ? -10.238 7.630 -17.836 1.00 41.53 277 PRO A O 1
ATOM 2150 N N . MET A 1 278 ? -8.237 6.736 -18.315 1.00 46.03 278 MET A N 1
ATOM 2151 C CA . MET A 1 278 ? -8.364 5.590 -17.411 1.00 46.03 278 MET A CA 1
ATOM 2152 C C . MET A 1 278 ? -8.160 5.940 -15.939 1.00 46.03 278 MET A C 1
ATOM 2154 O O . MET A 1 278 ? -8.879 5.420 -15.083 1.00 46.03 278 MET A O 1
ATOM 2158 N N . SER A 1 279 ? -7.224 6.844 -15.641 1.00 44.34 279 SER A N 1
ATOM 2159 C CA . SER A 1 279 ? -7.048 7.357 -14.286 1.00 44.34 279 SER A CA 1
ATOM 2160 C C . SER A 1 279 ? -8.284 8.150 -13.878 1.00 44.34 279 SER A C 1
ATOM 2162 O O . SER A 1 279 ? -8.875 7.814 -12.865 1.00 44.34 279 SER A O 1
ATOM 2164 N N . ALA A 1 280 ? -8.809 9.047 -14.720 1.00 40.00 280 ALA A N 1
ATOM 2165 C CA . ALA A 1 280 ? -10.041 9.799 -14.444 1.00 40.00 280 ALA A CA 1
ATOM 2166 C C . ALA A 1 280 ? -11.274 8.919 -14.115 1.00 40.00 280 ALA A C 1
ATOM 2168 O O . ALA A 1 280 ? -12.019 9.238 -13.188 1.00 40.00 280 ALA A O 1
ATOM 2169 N N . ALA A 1 281 ? -11.475 7.792 -14.811 1.00 43.03 281 ALA A N 1
ATOM 2170 C CA . ALA A 1 281 ? -12.610 6.889 -14.571 1.00 43.03 281 ALA A CA 1
ATOM 2171 C C . ALA A 1 281 ? -12.421 5.948 -13.358 1.00 43.03 281 ALA A C 1
ATOM 2173 O O . ALA A 1 281 ? -13.399 5.579 -12.706 1.00 43.03 281 ALA A O 1
ATOM 2174 N N . ALA A 1 282 ? -11.179 5.578 -13.017 1.00 46.75 282 ALA A N 1
ATOM 2175 C CA . ALA A 1 282 ? -10.851 4.794 -11.819 1.00 46.75 282 ALA A CA 1
ATOM 2176 C C . ALA A 1 282 ? -10.641 5.663 -10.549 1.00 46.75 282 ALA A C 1
ATOM 2178 O O . ALA A 1 282 ? -10.635 5.130 -9.433 1.00 46.75 282 ALA A O 1
ATOM 2179 N N . ASN A 1 283 ? -10.500 6.988 -10.713 1.00 47.28 283 ASN A N 1
ATOM 2180 C CA . ASN A 1 283 ? -9.991 7.952 -9.721 1.00 47.28 283 ASN A CA 1
ATOM 2181 C C . ASN A 1 283 ? -10.959 8.422 -8.636 1.00 47.28 283 ASN A C 1
ATOM 2183 O O . ASN A 1 283 ? -10.530 9.158 -7.756 1.00 47.28 283 ASN A O 1
ATOM 2187 N N . LEU A 1 284 ? -12.231 8.022 -8.609 1.00 49.91 284 LEU A N 1
ATOM 2188 C CA . LEU A 1 284 ? -13.152 8.609 -7.618 1.00 49.91 284 LEU A CA 1
ATOM 2189 C C . LEU A 1 284 ? -12.815 8.260 -6.151 1.00 49.91 284 LEU A C 1
ATOM 2191 O O . LEU A 1 284 ? -13.381 8.858 -5.243 1.00 49.91 284 LEU A O 1
ATOM 2195 N N . ALA A 1 285 ? -11.916 7.301 -5.898 1.00 52.47 285 ALA A N 1
ATOM 2196 C CA . ALA A 1 285 ? -11.571 6.869 -4.541 1.00 52.47 285 ALA A CA 1
ATOM 2197 C C . ALA A 1 285 ? -10.106 6.430 -4.355 1.00 52.47 285 ALA A C 1
ATOM 2199 O O . ALA A 1 285 ? -9.833 5.670 -3.429 1.00 52.47 285 ALA A O 1
ATOM 2200 N N . ALA A 1 286 ? -9.186 6.781 -5.258 1.00 53.28 286 ALA A N 1
ATOM 2201 C CA . ALA A 1 286 ? -7.750 6.556 -5.062 1.00 53.28 286 ALA A CA 1
ATOM 2202 C C . ALA A 1 286 ? -7.096 7.894 -4.710 1.00 53.28 286 ALA A C 1
ATOM 2204 O O . ALA A 1 286 ? -7.455 8.920 -5.280 1.00 53.28 286 ALA A O 1
ATOM 2205 N N . LYS A 1 287 ? -6.168 7.886 -3.752 1.00 64.19 287 LYS A N 1
ATOM 2206 C CA . LYS A 1 287 ? -5.438 9.089 -3.338 1.00 64.19 287 LYS A CA 1
ATOM 2207 C C . LYS A 1 287 ? -4.318 9.367 -4.330 1.00 64.19 287 LYS A C 1
ATOM 2209 O O . LYS A 1 287 ? -4.112 10.517 -4.695 1.00 64.19 287 LYS A O 1
ATOM 2214 N N . GLU A 1 288 ? -3.639 8.313 -4.790 1.00 69.81 288 GLU A N 1
ATOM 2215 C CA . GLU A 1 288 ? -2.575 8.399 -5.789 1.00 69.81 288 GLU A CA 1
ATOM 2216 C C . GLU A 1 288 ? -2.539 7.167 -6.708 1.00 69.81 288 GLU A C 1
ATOM 2218 O O . GLU A 1 288 ? -2.927 6.054 -6.325 1.00 69.81 288 GLU A O 1
ATOM 2223 N N . VAL A 1 289 ? -2.040 7.394 -7.925 1.00 68.81 289 VAL A N 1
ATOM 2224 C CA . VAL A 1 289 ? -1.802 6.388 -8.964 1.00 68.81 289 VAL A CA 1
ATOM 2225 C C . VAL A 1 289 ? -0.333 6.460 -9.362 1.00 68.81 289 VAL A C 1
ATOM 2227 O O . VAL A 1 289 ? 0.141 7.534 -9.717 1.00 68.81 289 VAL A O 1
ATOM 2230 N N . PHE A 1 290 ? 0.368 5.331 -9.337 1.00 73.56 290 PHE A N 1
ATOM 2231 C CA . PHE A 1 290 ? 1.746 5.219 -9.817 1.00 73.56 290 PHE A CA 1
ATOM 2232 C C . PHE A 1 290 ? 1.752 4.386 -11.086 1.00 73.56 290 PHE A C 1
ATOM 2234 O O . PHE A 1 290 ? 1.179 3.302 -11.085 1.00 73.56 290 PHE A O 1
ATOM 2241 N N . VAL A 1 291 ? 2.403 4.844 -12.152 1.00 73.81 291 VAL A N 1
ATOM 2242 C CA . VAL A 1 291 ? 2.637 4.022 -13.346 1.00 73.81 291 VAL A CA 1
ATOM 2243 C C . VAL A 1 291 ? 4.132 3.800 -13.458 1.00 73.81 291 VAL A C 1
ATOM 2245 O O . VAL A 1 291 ? 4.889 4.743 -13.639 1.00 73.81 291 VAL A O 1
ATOM 2248 N N . ILE A 1 292 ? 4.560 2.553 -13.329 1.00 82.81 292 ILE A N 1
ATOM 2249 C CA . ILE A 1 292 ? 5.965 2.169 -13.229 1.00 82.81 292 ILE A CA 1
ATOM 2250 C C . ILE A 1 292 ? 6.305 1.321 -14.439 1.00 82.81 292 ILE A C 1
ATOM 2252 O O . ILE A 1 292 ? 5.556 0.414 -14.768 1.00 82.81 292 ILE A O 1
ATOM 2256 N N . GLU A 1 293 ? 7.431 1.558 -15.086 1.00 82.25 293 GLU A N 1
ATOM 2257 C CA . GLU A 1 293 ? 7.940 0.727 -16.173 1.00 82.25 293 GLU A CA 1
ATOM 2258 C C . GLU A 1 293 ? 9.240 0.058 -15.746 1.00 82.25 293 GLU A C 1
ATOM 2260 O O . GLU A 1 293 ? 10.126 0.716 -15.198 1.00 82.25 293 GLU A O 1
ATOM 2265 N N . LYS A 1 294 ? 9.365 -1.249 -15.999 1.00 86.75 294 LYS A N 1
ATOM 2266 C CA . LYS A 1 294 ? 10.637 -1.952 -15.818 1.00 86.75 294 LYS A CA 1
ATOM 2267 C C . LYS A 1 294 ? 11.520 -1.690 -17.025 1.00 86.75 294 LYS A C 1
ATOM 2269 O O . LYS A 1 294 ? 11.119 -1.955 -18.155 1.00 86.75 294 LYS A O 1
ATOM 2274 N N . ARG A 1 295 ? 12.746 -1.240 -16.793 1.00 86.88 295 ARG A N 1
ATOM 2275 C CA . ARG A 1 295 ? 13.735 -0.986 -17.843 1.00 86.88 295 ARG A CA 1
ATOM 2276 C C . ARG A 1 295 ? 14.980 -1.829 -17.608 1.00 86.88 295 ARG A C 1
ATOM 2278 O O . ARG A 1 295 ? 15.221 -2.299 -16.497 1.00 86.88 295 ARG A O 1
ATOM 2285 N N . LEU A 1 296 ? 15.745 -2.058 -18.671 1.00 87.31 296 LEU A N 1
ATOM 2286 C CA . LEU A 1 296 ? 17.110 -2.549 -18.513 1.00 87.31 296 LEU A CA 1
ATOM 2287 C C . LEU A 1 296 ? 17.946 -1.425 -17.932 1.00 87.31 296 LEU A C 1
ATOM 2289 O O . LEU A 1 296 ? 17.774 -0.271 -18.322 1.00 87.31 296 LEU A O 1
ATOM 2293 N N . LEU A 1 297 ? 18.845 -1.789 -17.027 1.00 83.38 297 LEU A N 1
ATOM 2294 C CA . LEU A 1 297 ? 19.817 -0.836 -16.536 1.00 83.38 297 LEU A CA 1
ATOM 2295 C C . LEU A 1 297 ? 20.704 -0.381 -17.702 1.00 83.38 297 LEU A C 1
ATOM 2297 O O . LEU A 1 297 ? 21.150 -1.220 -18.495 1.00 83.38 297 LEU A O 1
ATOM 2301 N N . GLY A 1 298 ? 20.949 0.925 -17.816 1.00 72.94 298 GLY A N 1
ATOM 2302 C CA . GLY A 1 298 ? 21.851 1.450 -18.838 1.00 72.94 298 GLY A CA 1
ATOM 2303 C C . GLY A 1 298 ? 23.261 0.844 -18.728 1.00 72.94 298 GLY A C 1
ATOM 2304 O O . GLY A 1 298 ? 23.651 0.359 -17.657 1.00 72.94 298 GLY A O 1
ATOM 2305 N N . PRO A 1 299 ? 24.057 0.842 -19.816 1.00 65.56 299 PRO A N 1
ATOM 2306 C CA . PRO A 1 299 ? 25.462 0.473 -19.726 1.00 65.56 299 PRO A CA 1
ATOM 2307 C C . PRO A 1 299 ? 26.150 1.438 -18.760 1.00 65.56 299 PRO A C 1
ATOM 2309 O O . PRO A 1 299 ? 26.376 2.593 -19.106 1.00 65.56 299 PRO A O 1
ATOM 2312 N N . ARG A 1 300 ? 26.476 0.961 -17.552 1.00 64.62 300 ARG A N 1
ATOM 2313 C CA . ARG A 1 300 ? 27.214 1.750 -16.563 1.00 64.62 300 ARG A CA 1
ATOM 2314 C C . ARG A 1 300 ? 28.546 2.117 -17.192 1.00 64.62 300 ARG A C 1
ATOM 2316 O O . ARG A 1 300 ? 29.402 1.239 -17.357 1.00 64.62 300 ARG A O 1
ATOM 2323 N N . LYS A 1 301 ? 28.764 3.392 -17.515 1.00 55.84 301 LYS A N 1
ATOM 2324 C CA . LYS A 1 301 ? 30.139 3.861 -17.648 1.00 55.84 301 LYS A CA 1
ATOM 2325 C C . LYS A 1 301 ? 30.679 3.758 -16.243 1.00 55.84 301 LYS A C 1
ATOM 2327 O O . LYS A 1 301 ? 30.295 4.532 -15.376 1.00 55.84 301 LYS A O 1
ATOM 2332 N N . LEU A 1 302 ? 31.449 2.701 -15.990 1.00 48.78 302 LEU A N 1
ATOM 2333 C CA . LEU A 1 302 ? 32.050 2.438 -14.697 1.00 48.78 302 LEU A CA 1
ATOM 2334 C C . LEU A 1 302 ? 32.583 3.769 -14.164 1.00 48.78 302 LEU A C 1
ATOM 2336 O O . LEU A 1 302 ? 33.592 4.278 -14.650 1.00 48.78 302 LEU A O 1
ATOM 2340 N N . LEU A 1 303 ? 31.922 4.315 -13.140 1.00 48.16 303 LEU A N 1
ATOM 2341 C CA . LEU A 1 303 ? 32.465 5.364 -12.284 1.00 48.16 303 LEU A CA 1
ATOM 2342 C C . LEU A 1 303 ? 33.603 4.760 -11.438 1.00 48.16 303 LEU A C 1
ATOM 2344 O O . LEU A 1 303 ? 33.739 5.018 -10.248 1.00 48.16 303 LEU A O 1
ATOM 2348 N N . THR A 1 304 ? 34.451 3.937 -12.058 1.00 45.50 304 THR A N 1
ATOM 2349 C CA . THR A 1 304 ? 35.804 3.619 -11.638 1.00 45.50 304 THR A CA 1
ATOM 2350 C C . THR A 1 304 ? 36.673 4.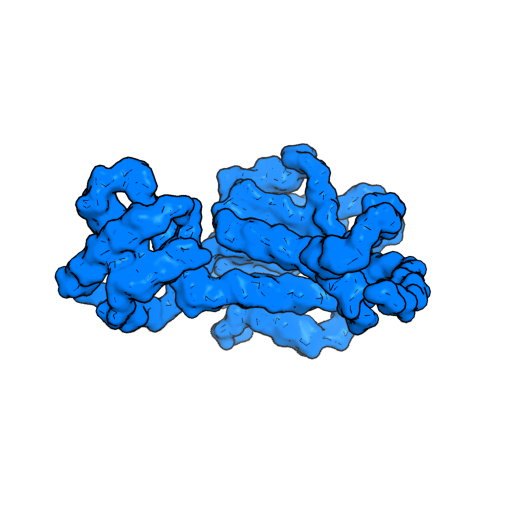827 -11.965 1.00 45.50 304 THR A C 1
ATOM 2352 O O . THR A 1 304 ? 37.657 4.729 -12.694 1.00 45.50 304 THR A O 1
ATOM 2355 N N . ALA A 1 305 ? 36.306 5.997 -11.443 1.00 43.59 305 ALA A N 1
ATOM 2356 C CA . ALA A 1 305 ? 37.306 7.008 -11.182 1.00 43.59 305 ALA A CA 1
ATOM 2357 C C . ALA A 1 305 ? 38.156 6.426 -10.050 1.00 43.59 305 ALA A C 1
ATOM 2359 O O . ALA A 1 305 ? 37.717 6.305 -8.907 1.00 43.59 305 ALA A O 1
ATOM 2360 N N . SER A 1 306 ? 39.329 5.939 -10.440 1.00 41.72 306 SER A N 1
ATOM 2361 C CA . SER A 1 306 ? 40.444 5.550 -9.590 1.00 41.72 306 SER A CA 1
ATOM 2362 C C . SER A 1 306 ? 40.495 6.406 -8.327 1.00 41.72 306 SER A C 1
ATOM 2364 O O . SER A 1 306 ? 40.781 7.602 -8.378 1.00 41.72 306 SER A O 1
ATOM 2366 N N . TRP A 1 307 ? 40.196 5.766 -7.200 1.00 47.75 307 TRP A N 1
ATOM 2367 C CA . TRP A 1 307 ? 40.346 6.325 -5.870 1.00 47.75 307 TRP A CA 1
ATOM 2368 C C . TRP A 1 307 ? 41.822 6.656 -5.640 1.00 47.75 307 TRP A C 1
ATOM 2370 O O . TRP A 1 307 ? 42.630 5.759 -5.412 1.00 47.75 307 TRP A O 1
ATOM 2380 N N . VAL A 1 308 ? 42.174 7.939 -5.699 1.00 37.00 308 VAL A N 1
ATOM 2381 C CA . VAL A 1 308 ? 43.392 8.447 -5.065 1.00 37.00 308 VAL A CA 1
ATOM 2382 C C . VAL A 1 308 ? 42.942 9.095 -3.757 1.00 37.00 308 VAL A C 1
ATOM 2384 O O . VAL A 1 308 ? 42.246 10.111 -3.807 1.00 37.00 308 VAL A O 1
ATOM 2387 N N . PRO A 1 309 ? 43.246 8.503 -2.591 1.00 44.50 309 PRO A N 1
ATOM 2388 C CA . PRO A 1 309 ? 43.017 9.178 -1.323 1.00 44.50 309 PRO A CA 1
ATOM 2389 C C . PRO A 1 309 ? 43.946 10.398 -1.249 1.00 44.50 309 PRO A C 1
ATOM 2391 O O . PRO A 1 309 ? 45.144 10.272 -1.507 1.00 44.50 309 PRO A O 1
ATOM 2394 N N . ILE A 1 310 ? 43.377 11.565 -0.936 1.00 43.97 310 ILE A N 1
ATOM 2395 C CA . ILE A 1 310 ? 44.121 12.749 -0.477 1.00 43.97 310 ILE A CA 1
ATOM 2396 C C . ILE A 1 310 ? 44.151 12.701 1.046 1.00 43.97 310 ILE A C 1
ATOM 2398 O O . ILE A 1 310 ? 43.069 12.444 1.626 1.00 43.97 310 ILE A O 1
#

Foldseek 3Di:
DWFWADADDPDDDDDAAETEIEPEDPVLNVVRNVVRLVRGDPPYATEMEDAPVRCPVVVVVCVVRVSYHYDDHDPDDDPLRCLLVCCVVVVDAFGQEYEYHPPDDAADFCLLVCLLVQALVNQLVLCCQQFPAPDSVLSSQLSVLLNVQSVVPVDDGSVVQLVSLVVSQVVSVDPSHGDSVRSVRSSRCVVVVVLVSVLVSVVSNLVRHDAFGKYKYFAQGPSNVVSVVVSQQQQAADPCVVCVPPDPVVCCVRRVVVVVPPDQKGKDFPDDDPPPVSCVVSVPRTPDMTMIGIHGHPDPPPPPPPDDDD

Mean predicted aligned error: 12.57 Å

Radius of gyration: 22.22 Å; Cα contacts (8 Å, |Δi|>4): 455; chains: 1; bounding box: 64×41×62 Å

Solvent-accessible surface area (backbone atoms only — not comparable to full-atom values): 17656 Å² total; per-residue (Å²): 68,30,20,19,50,49,80,78,79,86,81,74,100,68,80,78,47,49,29,36,35,28,25,26,54,68,70,56,42,50,50,51,32,53,63,25,58,78,62,42,60,91,87,30,44,29,32,32,59,49,49,79,94,66,32,68,69,56,51,52,49,34,74,75,33,88,44,39,42,66,69,86,82,71,91,83,64,52,72,55,52,48,51,52,48,46,56,65,71,60,68,81,70,72,36,37,28,33,34,36,34,70,40,66,79,76,69,60,95,58,48,50,68,48,57,74,68,51,46,41,68,56,44,18,52,45,33,65,74,44,33,89,66,88,54,61,66,55,35,42,53,47,19,46,43,41,46,57,47,52,72,74,65,67,72,84,47,75,76,45,50,60,55,50,38,43,52,30,40,62,70,65,70,43,94,88,47,69,54,40,70,50,52,51,49,11,53,39,36,62,79,66,42,40,65,61,53,51,53,56,36,49,54,54,50,57,69,45,36,34,73,75,21,39,40,35,38,37,30,61,46,67,70,58,51,54,52,50,52,50,51,46,42,51,33,22,69,79,60,62,83,82,46,66,88,55,58,67,74,59,49,48,72,64,25,46,34,79,75,46,85,86,59,72,54,24,42,43,80,68,72,74,69,92,71,50,71,66,53,62,74,66,41,89,76,43,72,48,76,45,38,33,31,32,35,67,53,72,87,74,74,72,82,72,69,78,86,72,88,129

Secondary structure (DSSP, 8-state):
----------SSS---------BS-HHHHHHHHHHHHTTS-TT--EE----GGG-HHHHHHHHH-TTEE-----SS--HHHHHHHHHHHSTTS-EEEEEEEB--PPPPTTHHHHHHH--HHHHHHHHHHH-S---HHHHHHHHHHHHHHHHHH---SHHHHHHHHHHHHHHHT-TTSPPHHHHHHHHHHHHTTHHHHHHHHHHHHHHHEEEEEEEEEEES-HHHHHHHHHHHHHTBPP-HHHHTTS-HHHHHHH-GGGG-SS--EEEEE----TT-HHHHHHGGG-SEEEEEEEEEPP------------

Sequence (310 aa):
MLARVLIPAESSSWGPCRYLGYGGSPGRALAVAKVVLQRLPKAALLEVHCPAREASALQRLASEEPQLRLPPQGRGSTFLHSLVTSAQEESQLPLRGVLLDLRGLVLPTWSVAWLRKATQQELAKLFQQHGEQEDDLLWARFAQVLEVQKQARGLQANSDVAGLFRSAAELLKDPAGPAPDGALNALRAALRKEQAVVQDGLRVVLHHLEVGARCVLLSDRRDFCVGIRRFLRENEDVDEDLVADWRPHKVASLFPLSQNAEQPWCVAEVTHSAVDPMSAAANLAAKEVFVIEKRLLGPRKLLTASWVPI

pLDDT: mean 70.46, std 19.23, range [27.7, 96.19]